Protein AF-A0A6L7UKQ9-F1 (afdb_monomer)

Secondary structure (DSSP, 8-state):
---------------------EEEEEEEEEETTTTEE--S-EEEEESS-HHHHHHHHHHH-SSPPPPPPHHHHHHHHHHHHHHHHHHHHHHHHHHHHHHHHHHHHHHTTS-TTSHHHHHHHHHHHHHHHHHHHHHHHHHHHHHHHHHHHHHHHHHHHHHHHHHHHHHHHHSTTHHHHHHHHHHHHT---EEEE--TTSEEEEEE-SS-EEEEEEEEETTEEEEEEEEE-TTS-SEEEE-GGGSEEE-SGGGT-

Nearest PDB structures (foldseek):
  5wkq-assembly1_A  TM=7.307E-01  e=1.812E-01  Shigella flexneri
  3u0c-assembly1_A  TM=7.583E-01  e=4.514E-01  Shigella flexneri
  5c21-assembly1_A  TM=2.825E-01  e=3.539E-01  Escherichia coli
  3qwe-assembly1_A-2  TM=3.260E-01  e=1.829E+00  Homo sapiens

Radius of gyration: 30.7 Å; Cα contacts (8 Å, |Δi|>4): 316; chains: 1; bounding box: 109×27×86 Å

Sequence (253 aa):
MSKLRVATPLLAILPLLAACGGRITVHVTADEAAAEPVNDLEVQFIPFDRDSLFAVIVGQAATPEPTIPADLEEASRTEQEYRDRWSTAESSWNNVRDSMRSITAQLDNLDDRSAQYRQLFDQFGDLEDREQALNRQRQAAFDEFSELQQANQQRVDSICIVIDSWEEAAFAGYVDTEDDLLMALGREVMADTTDADGVAWASATGGPWWIHARVNTAAGELYWNVRVDEASEDTLRLVPGNAELRQGVRQRC

Structure (mmCIF, N/CA/C/O backbone):
data_AF-A0A6L7UKQ9-F1
#
_entry.id   AF-A0A6L7UKQ9-F1
#
loop_
_atom_site.group_PDB
_atom_site.id
_atom_site.type_symbol
_atom_site.label_atom_id
_atom_site.label_alt_id
_atom_site.label_comp_id
_atom_site.label_asym_id
_atom_site.label_entity_id
_atom_site.label_seq_id
_atom_site.pdbx_PDB_ins_code
_atom_site.Cartn_x
_atom_site.Cartn_y
_atom_site.Cartn_z
_atom_site.occupancy
_atom_site.B_iso_or_equiv
_atom_site.auth_seq_id
_atom_site.auth_comp_id
_atom_site.auth_asym_id
_atom_site.auth_atom_id
_atom_site.pdbx_PDB_model_num
ATOM 1 N N . MET A 1 1 ? 79.503 15.769 -38.758 1.00 43.31 1 MET A N 1
ATOM 2 C CA . MET A 1 1 ? 79.480 15.063 -37.457 1.00 43.31 1 MET A CA 1
ATOM 3 C C . MET A 1 1 ? 78.247 15.516 -36.690 1.00 43.31 1 MET A C 1
ATOM 5 O O . MET A 1 1 ? 78.231 16.620 -36.162 1.00 43.31 1 MET A O 1
ATOM 9 N N . SER A 1 2 ? 77.185 14.710 -36.752 1.00 37.94 2 SER A N 1
ATOM 10 C CA . SER A 1 2 ? 75.857 15.012 -36.205 1.00 37.94 2 SER A CA 1
ATOM 11 C C . SER A 1 2 ? 75.821 14.702 -34.709 1.00 37.94 2 SER A C 1
ATOM 13 O O . SER A 1 2 ? 76.068 13.563 -34.323 1.00 37.94 2 SER A O 1
ATOM 15 N N . LYS A 1 3 ? 75.533 15.697 -33.864 1.00 43.66 3 LYS A N 1
ATOM 16 C CA . LYS A 1 3 ? 75.266 15.484 -32.434 1.00 43.66 3 LYS A CA 1
ATOM 17 C C . LYS A 1 3 ? 73.755 15.354 -32.244 1.00 43.66 3 LYS A C 1
ATOM 19 O O . LYS A 1 3 ? 73.042 16.353 -32.309 1.00 43.66 3 LYS A O 1
ATOM 24 N N . LEU A 1 4 ? 73.287 14.119 -32.050 1.00 42.75 4 LEU A N 1
ATOM 25 C CA . LEU A 1 4 ? 71.915 13.818 -31.644 1.00 42.75 4 LEU A CA 1
ATOM 26 C C . LEU A 1 4 ? 71.624 14.494 -30.297 1.00 42.75 4 LEU A C 1
ATOM 28 O O . LEU A 1 4 ? 72.331 14.271 -29.316 1.00 42.75 4 LEU A O 1
ATOM 32 N N . ARG A 1 5 ? 70.566 15.305 -30.257 1.00 50.47 5 ARG A N 1
ATOM 33 C CA . ARG A 1 5 ? 69.929 15.746 -29.015 1.00 50.47 5 ARG A CA 1
ATOM 34 C C . ARG A 1 5 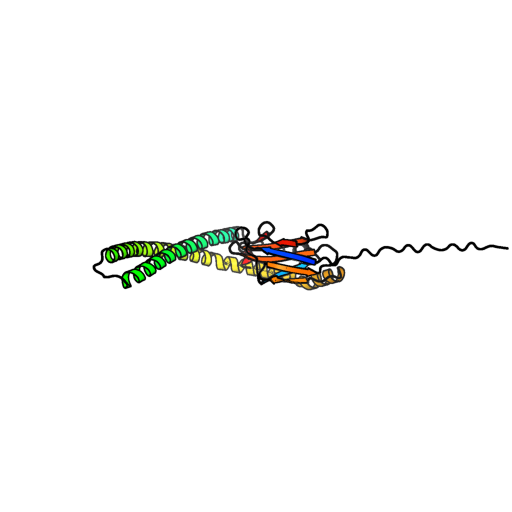? 68.945 14.656 -28.599 1.00 50.47 5 ARG A C 1
ATOM 36 O O . ARG A 1 5 ? 67.988 14.392 -29.319 1.00 50.47 5 ARG A O 1
ATOM 43 N N . VAL A 1 6 ? 69.209 14.012 -27.468 1.00 48.31 6 VAL A N 1
ATOM 44 C CA . VAL A 1 6 ? 68.277 13.090 -26.813 1.00 48.31 6 VAL A CA 1
ATOM 45 C C . VAL A 1 6 ? 67.191 13.943 -26.159 1.00 48.31 6 VAL A C 1
ATOM 47 O O . VAL A 1 6 ? 67.476 14.707 -25.241 1.00 48.31 6 VAL A O 1
ATOM 50 N N . ALA A 1 7 ? 65.970 13.871 -26.685 1.00 48.03 7 ALA A N 1
ATOM 51 C CA . ALA A 1 7 ? 64.785 14.44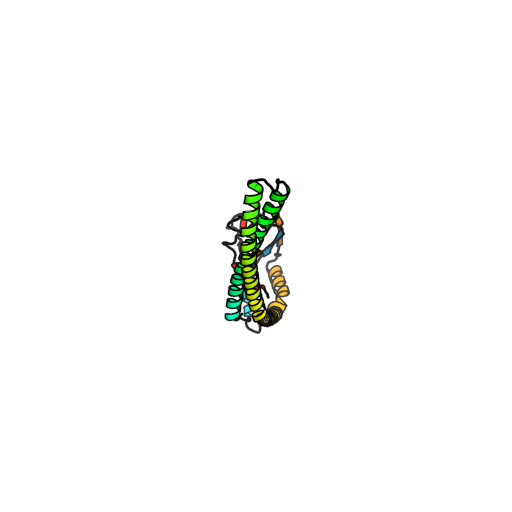6 -26.066 1.00 48.03 7 ALA A CA 1
ATOM 52 C C . ALA A 1 7 ? 64.137 13.364 -25.194 1.00 48.03 7 ALA A C 1
ATOM 54 O O . ALA A 1 7 ? 63.632 12.367 -25.704 1.00 48.03 7 ALA A O 1
ATOM 55 N N . THR A 1 8 ? 64.206 13.541 -23.879 1.00 50.75 8 THR A N 1
ATOM 56 C CA . THR A 1 8 ? 63.516 12.705 -22.893 1.00 50.75 8 THR A CA 1
ATOM 57 C C . THR A 1 8 ? 62.014 13.006 -22.960 1.00 50.75 8 THR A C 1
ATOM 59 O O . THR A 1 8 ? 61.646 14.164 -22.749 1.00 50.75 8 THR A O 1
ATOM 62 N N . PRO A 1 9 ? 61.126 12.037 -23.249 1.00 47.00 9 PRO A N 1
ATOM 63 C CA . PRO A 1 9 ? 59.696 12.278 -23.157 1.00 47.00 9 PRO A CA 1
ATOM 64 C C . PRO A 1 9 ? 59.299 12.289 -21.677 1.00 47.00 9 PRO A C 1
ATOM 66 O O . PRO A 1 9 ? 59.519 11.323 -20.946 1.00 47.00 9 PRO A O 1
ATOM 69 N N . LEU A 1 10 ? 58.744 13.417 -21.236 1.00 48.69 10 LEU A N 1
ATOM 70 C CA . LEU A 1 10 ? 58.090 13.563 -19.943 1.00 48.69 10 LEU A CA 1
ATOM 71 C C . LEU A 1 10 ? 56.832 12.680 -19.969 1.00 48.69 10 LEU A C 1
ATOM 73 O O . LEU A 1 10 ? 55.855 13.000 -20.642 1.00 48.69 10 LEU A O 1
ATOM 77 N N . LEU A 1 11 ? 56.893 11.531 -19.298 1.00 48.00 11 LEU A N 1
ATOM 78 C CA . LEU A 1 11 ? 55.766 10.623 -19.121 1.00 48.00 11 LEU A CA 1
ATOM 79 C C . LEU A 1 11 ? 54.736 11.326 -18.220 1.00 48.00 11 LEU A C 1
ATOM 81 O O . LEU A 1 11 ? 54.938 11.447 -17.012 1.00 48.00 11 LEU A O 1
ATOM 85 N N . ALA A 1 12 ? 53.668 11.856 -18.815 1.00 48.91 12 ALA A N 1
ATOM 86 C CA . ALA A 1 12 ? 52.543 12.408 -18.076 1.00 48.91 12 ALA A CA 1
ATOM 87 C C . ALA A 1 12 ? 51.779 11.250 -17.419 1.00 48.91 12 ALA A C 1
ATOM 89 O O . ALA A 1 12 ? 51.077 10.491 -18.084 1.00 48.91 12 ALA A O 1
ATOM 90 N N . ILE A 1 13 ? 51.964 11.092 -16.110 1.00 52.56 13 ILE A N 1
ATOM 91 C CA . ILE A 1 13 ? 51.163 10.202 -15.271 1.00 52.56 13 ILE A CA 1
ATOM 92 C C . ILE A 1 13 ? 49.768 10.835 -15.187 1.00 52.56 13 ILE A C 1
ATOM 94 O O . ILE A 1 13 ? 49.594 11.848 -14.511 1.00 52.56 13 ILE A O 1
ATOM 98 N N . LEU A 1 14 ? 48.787 10.279 -15.909 1.00 49.41 14 LEU A N 1
ATOM 99 C CA . LEU A 1 14 ? 47.380 10.586 -15.654 1.00 49.41 14 LEU A CA 1
ATOM 100 C C . LEU A 1 14 ? 47.043 10.091 -14.238 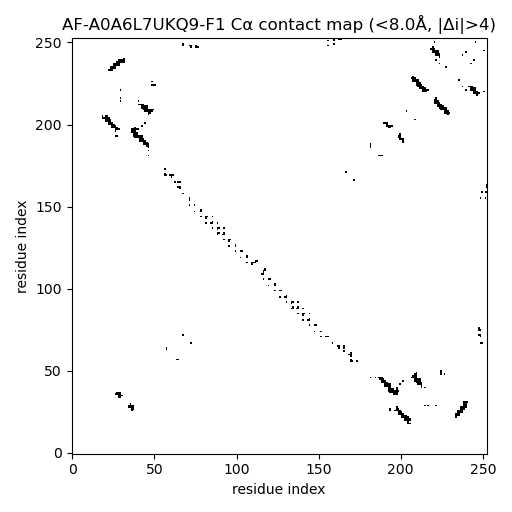1.00 49.41 14 LEU A C 1
ATOM 102 O O . LEU A 1 14 ? 47.268 8.911 -13.956 1.00 49.41 14 LEU A O 1
ATOM 106 N N . PRO A 1 15 ? 46.508 10.940 -13.344 1.00 51.69 15 PRO A N 1
ATOM 107 C CA . PRO A 1 15 ? 45.946 10.450 -12.100 1.00 51.69 15 PRO A CA 1
ATOM 108 C C . PRO A 1 15 ? 44.725 9.597 -12.457 1.00 51.69 15 PRO A C 1
ATOM 110 O O . PRO A 1 15 ? 43.776 10.091 -13.067 1.00 51.69 15 PRO A O 1
ATOM 113 N N . LEU A 1 16 ? 44.758 8.309 -12.108 1.00 45.28 16 LEU A N 1
ATOM 114 C CA . LEU A 1 16 ? 43.538 7.519 -12.021 1.00 45.28 16 LEU A CA 1
ATOM 115 C C . LEU A 1 16 ? 42.664 8.196 -10.964 1.00 45.28 16 LEU A C 1
ATOM 117 O O . LEU A 1 16 ? 43.023 8.220 -9.787 1.00 45.28 16 LEU A O 1
ATOM 121 N N . LEU A 1 17 ? 41.547 8.781 -11.395 1.00 46.34 17 LEU A N 1
ATOM 122 C CA . LEU A 1 17 ? 40.447 9.110 -10.500 1.00 46.34 17 LEU A CA 1
ATOM 123 C C . LEU A 1 17 ? 40.077 7.806 -9.794 1.00 46.34 17 LEU A C 1
ATOM 125 O O . LEU A 1 17 ? 39.621 6.855 -10.428 1.00 46.34 17 LEU A O 1
ATOM 129 N N . ALA A 1 18 ? 40.360 7.737 -8.496 1.00 40.28 18 ALA A N 1
ATOM 130 C CA . ALA A 1 18 ? 39.816 6.703 -7.645 1.00 40.28 18 ALA A CA 1
ATOM 131 C C . ALA A 1 18 ? 38.295 6.846 -7.722 1.00 40.28 18 ALA A C 1
ATOM 133 O O . ALA A 1 18 ? 37.734 7.796 -7.181 1.00 40.28 18 ALA A O 1
ATOM 134 N N . ALA A 1 19 ? 37.637 5.938 -8.439 1.00 41.00 19 ALA A N 1
ATOM 135 C CA . ALA A 1 19 ? 36.218 5.724 -8.258 1.00 41.00 19 ALA A CA 1
ATOM 136 C C . ALA A 1 19 ? 36.059 5.230 -6.816 1.00 41.00 19 ALA A C 1
ATOM 138 O O . ALA A 1 19 ? 36.326 4.066 -6.516 1.00 41.00 19 ALA A O 1
ATOM 139 N N . CYS A 1 20 ? 35.730 6.140 -5.898 1.00 51.09 20 CYS A N 1
ATOM 140 C CA . CYS A 1 20 ? 35.183 5.755 -4.609 1.00 51.09 20 CYS A CA 1
ATOM 141 C C . CYS A 1 20 ? 33.997 4.839 -4.912 1.00 51.09 20 CYS A C 1
ATOM 143 O O . CYS A 1 20 ? 33.066 5.248 -5.603 1.00 51.09 20 CYS A O 1
ATOM 145 N N . GLY A 1 21 ? 34.058 3.590 -4.452 1.00 54.00 21 GLY A N 1
ATOM 146 C CA . GLY A 1 21 ? 32.895 2.717 -4.471 1.00 54.00 21 GLY A CA 1
ATOM 147 C C . GLY A 1 21 ? 31.825 3.345 -3.597 1.00 54.00 21 GLY A C 1
ATOM 148 O O . GLY A 1 21 ? 31.925 3.285 -2.374 1.00 54.00 21 GLY A O 1
ATOM 149 N N . GLY A 1 22 ? 30.867 4.023 -4.230 1.00 77.44 22 GLY A N 1
ATOM 150 C CA . GLY A 1 22 ? 29.777 4.698 -3.549 1.00 77.44 22 GLY A CA 1
ATOM 151 C C . GLY A 1 22 ? 28.911 3.655 -2.864 1.00 77.44 22 GLY A C 1
ATOM 152 O O . GLY A 1 22 ? 28.415 2.729 -3.501 1.00 77.44 22 GLY A O 1
ATOM 153 N N . ARG A 1 23 ? 28.767 3.753 -1.547 1.00 87.94 23 ARG A N 1
ATOM 154 C CA . ARG A 1 23 ? 27.739 3.003 -0.831 1.00 87.94 23 ARG A CA 1
ATOM 155 C C . ARG A 1 23 ? 26.468 3.833 -0.906 1.00 87.94 23 ARG A C 1
ATOM 157 O O . ARG A 1 23 ? 26.474 4.960 -0.424 1.00 87.94 23 ARG A O 1
ATOM 164 N N . ILE A 1 24 ? 25.405 3.277 -1.474 1.00 91.69 24 ILE A N 1
ATOM 165 C CA . ILE A 1 24 ? 24.080 3.892 -1.402 1.00 91.69 24 ILE A CA 1
ATOM 166 C C . ILE A 1 24 ? 23.376 3.274 -0.203 1.00 91.69 24 ILE A C 1
ATOM 168 O O . ILE A 1 24 ? 23.221 2.055 -0.143 1.00 91.69 24 ILE A O 1
ATOM 172 N N . THR A 1 25 ? 22.985 4.110 0.754 1.00 94.50 25 THR A N 1
ATOM 173 C CA . THR A 1 25 ? 22.165 3.695 1.897 1.00 94.50 25 THR A CA 1
ATOM 174 C C . THR A 1 25 ? 20.752 4.221 1.694 1.00 94.50 25 THR A C 1
ATOM 176 O O . THR A 1 25 ? 20.572 5.371 1.303 1.00 94.50 25 THR A O 1
ATOM 179 N N . VAL A 1 26 ? 19.754 3.387 1.948 1.00 96.19 26 VAL A N 1
ATOM 180 C CA . VAL A 1 26 ? 18.338 3.703 1.791 1.00 96.19 26 VAL A CA 1
ATOM 181 C C . VAL A 1 26 ? 17.656 3.479 3.130 1.00 96.19 26 VAL A C 1
ATOM 183 O O . VAL A 1 26 ? 17.827 2.429 3.738 1.00 96.19 26 VAL A O 1
ATOM 186 N N . HIS A 1 27 ? 16.895 4.465 3.590 1.00 96.12 27 HIS A N 1
ATOM 187 C CA . HIS A 1 27 ? 16.068 4.365 4.787 1.00 96.12 27 HIS A CA 1
ATOM 188 C C . HIS A 1 27 ? 14.599 4.496 4.393 1.00 96.12 27 HIS A C 1
ATOM 190 O O . HIS A 1 27 ? 14.214 5.511 3.804 1.00 96.12 27 HIS A O 1
ATOM 196 N N . VAL A 1 28 ? 13.784 3.496 4.723 1.00 96.06 28 VAL A N 1
ATOM 197 C CA . VAL A 1 28 ? 12.387 3.408 4.290 1.00 96.06 28 VAL A CA 1
ATOM 198 C C . VAL A 1 28 ? 11.429 3.590 5.457 1.00 96.06 28 VAL A C 1
ATOM 200 O O . VAL A 1 28 ? 11.528 2.915 6.479 1.00 96.06 28 VAL A O 1
ATOM 203 N N . THR A 1 29 ? 10.456 4.477 5.269 1.00 93.31 29 THR A N 1
ATOM 204 C CA . THR A 1 29 ? 9.324 4.685 6.181 1.00 93.31 29 THR A CA 1
ATOM 205 C C . THR A 1 29 ? 8.025 4.677 5.380 1.00 93.31 29 THR A C 1
ATOM 207 O O . THR A 1 29 ? 7.946 5.361 4.359 1.00 93.31 29 THR A O 1
ATOM 210 N N . ALA A 1 30 ? 7.012 3.935 5.834 1.00 86.19 30 ALA A N 1
ATOM 211 C CA . ALA A 1 30 ? 5.711 3.839 5.152 1.00 86.19 30 ALA A CA 1
ATOM 212 C C . ALA A 1 30 ? 4.631 4.751 5.754 1.00 86.19 30 ALA A C 1
ATOM 214 O O . ALA A 1 30 ? 3.611 4.998 5.114 1.00 86.19 30 ALA A O 1
ATOM 215 N N . ASP A 1 31 ? 4.856 5.269 6.961 1.00 82.25 31 ASP A N 1
ATOM 216 C CA . ASP A 1 31 ? 3.951 6.192 7.642 1.00 82.25 31 ASP A CA 1
ATOM 217 C C . ASP A 1 31 ? 4.728 7.448 8.050 1.00 82.25 31 ASP A C 1
ATOM 219 O O . ASP A 1 31 ? 5.670 7.389 8.840 1.00 82.25 31 ASP A O 1
ATOM 223 N N . GLU A 1 32 ? 4.343 8.595 7.492 1.00 72.31 32 GLU A N 1
ATOM 224 C CA . GLU A 1 32 ? 4.991 9.879 7.767 1.00 72.31 32 GLU A CA 1
ATOM 225 C C . GLU A 1 32 ? 4.628 10.434 9.155 1.00 72.31 32 GLU A C 1
ATOM 227 O O . GLU A 1 32 ? 5.432 11.132 9.771 1.00 72.31 32 GLU A O 1
ATOM 232 N N . ALA A 1 33 ? 3.444 10.100 9.681 1.00 73.56 33 ALA A N 1
ATOM 233 C CA . ALA A 1 33 ? 2.985 10.540 10.994 1.00 73.56 33 ALA A CA 1
ATOM 234 C C . ALA A 1 33 ? 3.602 9.709 12.126 1.00 73.56 33 ALA A C 1
ATOM 236 O O . ALA A 1 33 ? 3.952 10.260 13.172 1.00 73.56 33 ALA A O 1
ATOM 237 N N . ALA A 1 34 ? 3.749 8.399 11.917 1.00 74.56 34 ALA A N 1
ATOM 238 C CA . ALA A 1 34 ? 4.405 7.509 12.872 1.00 74.56 34 ALA A CA 1
ATOM 239 C C . ALA A 1 34 ? 5.937 7.495 12.720 1.00 74.56 34 ALA A C 1
ATOM 241 O O . ALA A 1 34 ? 6.634 7.121 13.664 1.00 74.56 34 ALA A O 1
ATOM 242 N N . ALA A 1 35 ? 6.457 7.912 11.555 1.00 78.81 35 ALA A N 1
ATOM 243 C CA . ALA A 1 35 ? 7.855 7.750 11.146 1.00 78.81 35 ALA A CA 1
ATOM 244 C C . ALA A 1 35 ? 8.362 6.310 11.352 1.00 78.81 35 ALA A C 1
ATOM 246 O O . ALA A 1 35 ? 9.526 6.092 11.695 1.00 78.81 35 ALA A O 1
ATOM 247 N N . GLU A 1 36 ? 7.468 5.333 11.181 1.00 86.12 36 GLU A N 1
ATOM 248 C CA . GLU A 1 36 ? 7.752 3.934 11.475 1.00 86.12 36 GLU A CA 1
ATOM 249 C C . GLU A 1 36 ? 8.624 3.336 10.358 1.00 86.12 36 GLU A C 1
ATOM 251 O O . GLU A 1 36 ? 8.249 3.418 9.177 1.00 86.12 36 GLU A O 1
ATOM 256 N N . PRO A 1 37 ? 9.800 2.774 10.698 1.00 93.31 37 PRO A N 1
ATOM 257 C CA . PRO A 1 37 ? 10.652 2.113 9.723 1.00 93.31 37 PRO A CA 1
ATOM 258 C C . PRO A 1 37 ? 9.977 0.852 9.181 1.00 93.31 37 PRO A C 1
ATOM 260 O O . PRO A 1 37 ? 9.325 0.108 9.915 1.00 93.31 37 PRO A O 1
ATOM 263 N N . VAL A 1 38 ? 10.155 0.594 7.886 1.00 94.44 38 VAL A N 1
ATOM 264 C CA . VAL A 1 38 ? 9.625 -0.619 7.250 1.00 94.44 38 VAL A CA 1
ATOM 265 C C . VAL A 1 38 ? 10.676 -1.715 7.315 1.00 94.44 38 VAL A C 1
ATOM 267 O O . VAL A 1 38 ? 11.693 -1.619 6.639 1.00 94.44 38 VAL A O 1
ATOM 270 N N . ASN A 1 39 ? 10.423 -2.759 8.099 1.00 95.81 39 ASN A N 1
ATOM 271 C CA . ASN A 1 39 ? 11.269 -3.952 8.174 1.00 95.81 39 ASN A CA 1
ATOM 272 C C . ASN A 1 39 ? 10.883 -4.976 7.090 1.00 95.81 39 ASN A C 1
ATOM 274 O O . ASN A 1 39 ? 9.717 -5.032 6.696 1.00 95.81 39 ASN A O 1
ATOM 278 N N . ASP A 1 40 ? 11.838 -5.809 6.674 1.00 96.75 40 ASP A N 1
ATOM 279 C CA . ASP A 1 40 ? 11.646 -6.935 5.748 1.00 96.75 40 ASP A CA 1
ATOM 280 C C . ASP A 1 40 ? 11.124 -6.509 4.361 1.00 96.75 40 ASP A C 1
ATOM 282 O O . ASP A 1 40 ? 10.330 -7.199 3.722 1.00 96.75 40 ASP A O 1
ATOM 286 N N . LEU A 1 41 ? 11.554 -5.332 3.892 1.00 97.44 41 LEU A N 1
ATOM 287 C CA . LEU A 1 41 ? 11.221 -4.798 2.575 1.00 97.44 41 LEU A CA 1
ATOM 288 C C . LEU A 1 41 ? 12.412 -4.927 1.626 1.00 97.44 41 LEU A C 1
ATOM 290 O O . LEU A 1 41 ? 13.473 -4.355 1.868 1.00 97.44 41 LEU A O 1
ATOM 294 N N . GLU A 1 42 ? 12.220 -5.618 0.505 1.00 98.12 42 GLU A N 1
ATOM 295 C CA . GLU A 1 42 ? 13.210 -5.647 -0.572 1.00 98.12 42 GLU A CA 1
ATOM 296 C C . GLU A 1 42 ? 13.329 -4.268 -1.242 1.00 98.12 42 GLU A C 1
ATOM 298 O O . GLU A 1 42 ? 12.346 -3.686 -1.708 1.00 98.12 42 GLU A O 1
ATOM 303 N N . VAL A 1 43 ? 14.559 -3.765 -1.313 1.00 98.12 43 VAL A N 1
ATOM 304 C CA . VAL A 1 43 ? 14.940 -2.543 -2.017 1.00 98.12 43 VAL A CA 1
ATOM 305 C C . VAL A 1 43 ? 15.891 -2.916 -3.143 1.00 98.12 43 VAL A C 1
ATOM 307 O O . VAL A 1 43 ? 16.948 -3.505 -2.914 1.00 98.12 43 VAL A O 1
ATOM 310 N N . GLN A 1 44 ? 15.530 -2.535 -4.364 1.00 97.94 44 GLN A N 1
ATOM 311 C CA . GLN A 1 44 ? 16.312 -2.789 -5.566 1.00 97.94 44 GLN A CA 1
ATOM 312 C C . GLN A 1 44 ? 17.083 -1.539 -5.996 1.00 97.94 44 GLN A C 1
ATOM 314 O O . GLN A 1 44 ? 16.585 -0.414 -5.951 1.00 97.94 44 GLN A O 1
ATOM 319 N N . PHE A 1 45 ? 18.307 -1.756 -6.459 1.00 96.12 45 PHE A N 1
ATOM 320 C CA . PHE A 1 45 ? 19.225 -0.753 -6.973 1.00 96.12 45 PHE A CA 1
ATOM 321 C C . PHE A 1 45 ? 19.457 -1.077 -8.449 1.00 96.12 45 PHE A C 1
ATOM 323 O O . PHE A 1 45 ? 20.188 -2.008 -8.793 1.00 96.12 45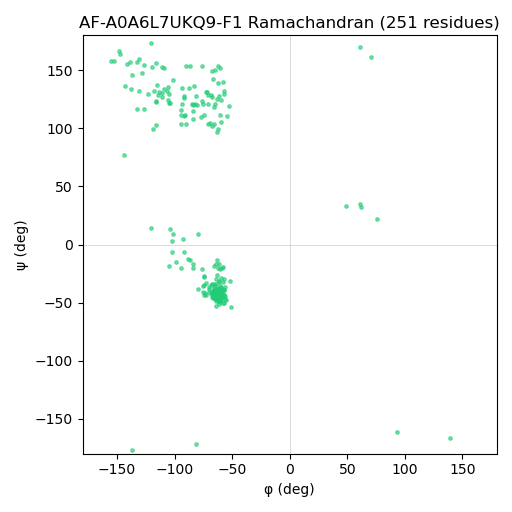 PHE A O 1
ATOM 330 N N . ILE A 1 46 ? 18.801 -0.321 -9.323 1.00 96.31 46 ILE A N 1
ATOM 331 C CA . ILE A 1 46 ? 18.684 -0.606 -10.755 1.00 96.31 46 ILE A CA 1
ATOM 332 C C . ILE A 1 46 ? 19.578 0.372 -11.536 1.00 96.31 46 ILE A C 1
ATOM 334 O O . ILE A 1 46 ? 19.538 1.577 -11.284 1.00 96.31 46 ILE A O 1
ATOM 338 N N . PRO A 1 47 ? 20.411 -0.075 -12.491 1.00 95.62 47 PRO A N 1
ATOM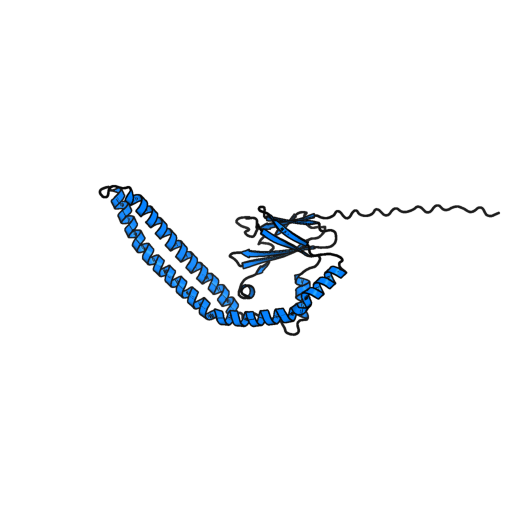 339 C CA . PRO A 1 47 ? 21.336 0.810 -13.205 1.00 95.62 47 PRO A CA 1
ATOM 340 C C . PRO A 1 47 ? 20.680 1.625 -14.340 1.00 95.62 47 PRO A C 1
ATOM 342 O O . PRO A 1 47 ? 21.390 2.270 -15.117 1.00 95.62 47 PRO A O 1
ATOM 345 N N . PHE A 1 48 ? 19.351 1.600 -14.439 1.00 95.19 48 PHE A N 1
ATOM 346 C CA . PHE A 1 48 ? 18.528 2.299 -15.423 1.00 95.19 48 PHE A CA 1
ATOM 347 C C . PHE A 1 48 ? 17.178 2.698 -14.810 1.00 95.19 48 PHE A C 1
ATOM 349 O O . PHE A 1 48 ? 16.783 2.181 -13.768 1.00 95.19 48 PHE A O 1
ATOM 356 N N . ASP A 1 49 ? 16.468 3.609 -15.473 1.00 95.69 49 ASP A N 1
ATOM 357 C CA . ASP A 1 49 ? 15.114 4.001 -15.087 1.00 95.69 49 ASP A CA 1
ATOM 358 C C . ASP A 1 49 ? 14.094 2.942 -15.524 1.00 95.69 49 ASP A C 1
ATOM 360 O O . ASP A 1 49 ? 13.811 2.791 -16.720 1.00 95.69 49 ASP A O 1
ATOM 364 N N . ARG A 1 50 ? 13.531 2.225 -14.549 1.00 94.69 50 ARG A N 1
ATOM 365 C CA . ARG A 1 50 ? 12.534 1.177 -14.782 1.00 94.69 50 ARG A CA 1
ATOM 366 C C . ARG A 1 50 ? 11.281 1.714 -15.473 1.00 94.69 50 ARG A C 1
ATOM 368 O O . ARG A 1 50 ? 10.797 1.086 -16.411 1.00 94.69 50 ARG A O 1
ATOM 375 N N . ASP A 1 51 ? 10.793 2.886 -15.074 1.00 95.69 51 ASP A N 1
ATOM 376 C CA . ASP A 1 51 ? 9.579 3.470 -15.656 1.00 95.69 51 ASP A CA 1
ATOM 377 C C . ASP A 1 51 ? 9.808 3.898 -17.109 1.00 95.69 51 ASP A C 1
ATOM 379 O O . ASP A 1 51 ? 8.929 3.731 -17.955 1.00 95.69 51 ASP A O 1
ATOM 383 N N . SER A 1 52 ? 11.014 4.373 -17.437 1.00 95.69 52 SER A N 1
ATOM 384 C CA . SER A 1 52 ? 11.384 4.672 -18.824 1.00 95.69 52 SER A CA 1
ATOM 385 C C . SER A 1 52 ? 11.443 3.410 -19.693 1.00 95.69 52 SER A C 1
ATOM 387 O O . SER A 1 52 ? 10.960 3.434 -20.827 1.00 95.69 52 SER A O 1
ATOM 389 N N . LEU A 1 53 ? 11.994 2.300 -19.184 1.00 94.88 53 LEU A N 1
ATOM 390 C CA . LEU A 1 53 ? 11.985 1.016 -19.898 1.00 94.88 53 LEU A CA 1
ATOM 391 C C . LEU A 1 53 ? 10.547 0.529 -20.129 1.00 94.88 53 LEU A C 1
ATOM 393 O O . LEU A 1 53 ? 10.189 0.157 -21.247 1.00 94.88 53 LEU A O 1
ATOM 397 N N . PHE A 1 54 ? 9.706 0.604 -19.098 1.00 95.06 54 PHE A N 1
ATOM 398 C CA . PHE A 1 54 ? 8.299 0.216 -19.173 1.00 95.06 54 PHE A CA 1
ATOM 399 C C . PHE A 1 54 ? 7.549 1.071 -20.198 1.00 95.06 54 PHE A C 1
ATOM 401 O O . PHE A 1 54 ? 6.856 0.528 -21.052 1.00 95.06 54 PHE A O 1
ATOM 408 N N . ALA A 1 55 ? 7.748 2.391 -20.198 1.00 95.19 55 ALA A N 1
ATOM 409 C CA . ALA A 1 55 ? 7.129 3.290 -21.169 1.00 95.19 55 ALA A CA 1
ATOM 410 C C . ALA A 1 55 ? 7.510 2.953 -22.622 1.00 95.19 55 ALA A C 1
ATOM 412 O O . ALA A 1 55 ? 6.670 3.050 -23.520 1.00 95.19 55 ALA A O 1
ATOM 413 N N . VAL A 1 56 ? 8.755 2.527 -22.867 1.00 94.50 56 VAL A N 1
ATOM 414 C CA . VAL A 1 56 ? 9.190 2.063 -24.193 1.00 94.50 56 VAL A CA 1
ATOM 415 C C . VAL A 1 56 ? 8.460 0.781 -24.591 1.00 94.50 56 VAL A C 1
ATOM 417 O O . VAL A 1 56 ? 7.957 0.709 -25.711 1.00 94.50 56 VAL A O 1
ATOM 420 N N . ILE A 1 57 ? 8.365 -0.197 -23.688 1.00 94.69 57 ILE A N 1
ATOM 421 C CA . ILE A 1 57 ? 7.681 -1.475 -23.941 1.00 94.69 57 ILE A CA 1
ATOM 422 C C . ILE A 1 57 ? 6.195 -1.244 -24.225 1.00 94.69 57 ILE A C 1
ATOM 424 O O . ILE A 1 57 ? 5.684 -1.689 -25.252 1.00 94.69 57 ILE A O 1
ATOM 428 N N . VAL A 1 58 ? 5.517 -0.463 -23.381 1.00 95.25 58 VAL A N 1
ATOM 429 C CA . VAL A 1 58 ? 4.104 -0.103 -23.567 1.00 95.25 58 VAL A CA 1
ATOM 430 C C . VAL A 1 58 ? 3.891 0.639 -24.889 1.00 95.25 58 VAL A C 1
ATOM 432 O O . VAL A 1 58 ? 2.947 0.343 -25.618 1.00 95.25 58 VAL A O 1
ATOM 435 N N . GLY A 1 59 ? 4.794 1.553 -25.257 1.00 94.44 59 GLY A N 1
ATOM 436 C CA . GLY A 1 59 ? 4.739 2.265 -26.537 1.00 94.44 59 GLY A CA 1
ATOM 437 C C . GLY A 1 59 ? 4.948 1.378 -27.774 1.00 94.44 59 GLY A C 1
ATOM 438 O O . GLY A 1 59 ? 4.595 1.790 -28.880 1.00 94.44 59 GLY A O 1
ATOM 439 N N . GLN A 1 60 ? 5.511 0.179 -27.604 1.00 94.62 60 GLN A N 1
ATOM 440 C CA . GLN A 1 60 ? 5.737 -0.810 -28.663 1.00 94.62 60 GLN A CA 1
ATOM 441 C C . GLN A 1 60 ? 4.707 -1.949 -28.658 1.00 94.62 60 GLN A C 1
ATOM 443 O O . GLN A 1 60 ? 4.714 -2.774 -29.576 1.00 94.62 60 GLN A O 1
ATOM 448 N N . ALA A 1 61 ? 3.824 -1.999 -27.658 1.00 95.12 61 ALA A N 1
ATOM 449 C CA . ALA A 1 61 ? 2.818 -3.042 -27.537 1.00 95.12 61 ALA A CA 1
ATOM 450 C C . ALA A 1 61 ? 1.906 -3.085 -28.776 1.00 95.12 61 ALA A C 1
ATOM 452 O O . ALA A 1 61 ? 1.495 -2.060 -29.324 1.00 95.12 61 ALA A O 1
ATOM 453 N N . ALA A 1 62 ? 1.561 -4.299 -29.218 1.00 95.19 62 ALA A N 1
ATOM 454 C CA . ALA A 1 62 ? 0.745 -4.508 -30.419 1.00 95.19 62 ALA A CA 1
ATOM 455 C C . ALA A 1 62 ? -0.674 -3.926 -30.290 1.00 95.19 62 ALA A C 1
ATOM 457 O O . ALA A 1 62 ? -1.312 -3.575 -31.285 1.00 95.19 62 ALA A O 1
ATOM 458 N N . THR A 1 63 ? -1.164 -3.829 -29.059 1.00 95.38 63 THR A N 1
ATOM 459 C CA . THR A 1 63 ? -2.445 -3.227 -28.697 1.00 95.38 63 THR A CA 1
ATOM 460 C C . THR A 1 63 ? -2.221 -2.202 -27.592 1.00 95.38 63 THR A C 1
ATOM 462 O O . THR A 1 63 ? -1.341 -2.417 -26.757 1.00 95.38 63 THR A O 1
ATOM 465 N N . PRO A 1 64 ? -3.007 -1.112 -27.552 1.00 94.56 64 PRO A N 1
ATOM 466 C CA . PRO A 1 64 ? -2.900 -0.131 -26.483 1.00 94.56 64 PRO A CA 1
ATOM 467 C C . PRO A 1 64 ? -3.231 -0.761 -25.131 1.00 94.56 64 PRO A C 1
ATOM 469 O O . PRO A 1 64 ? -4.001 -1.720 -25.053 1.00 94.56 64 PRO A O 1
ATOM 472 N N . GLU A 1 65 ? -2.669 -0.173 -24.084 1.00 94.44 65 GLU A N 1
ATOM 473 C CA . GLU A 1 65 ? -2.961 -0.536 -22.706 1.00 94.44 65 GLU A CA 1
ATOM 474 C C . GLU A 1 65 ? -4.463 -0.411 -22.395 1.00 94.44 65 GLU A C 1
ATOM 476 O O . GLU A 1 65 ? -5.069 0.630 -22.689 1.00 94.44 65 GLU A O 1
ATOM 481 N N . PRO A 1 66 ? -5.089 -1.450 -21.815 1.00 94.12 66 PRO A N 1
ATOM 482 C CA . PRO A 1 66 ? -6.472 -1.379 -21.381 1.00 94.12 66 PRO A CA 1
ATOM 483 C C . PRO A 1 66 ? -6.662 -0.303 -20.312 1.00 94.12 66 PRO A C 1
ATOM 485 O O . PRO A 1 66 ? -5.994 -0.287 -19.282 1.00 94.12 66 PRO A O 1
ATOM 488 N N . THR A 1 67 ? -7.623 0.589 -20.532 1.00 91.75 67 THR A N 1
ATOM 489 C CA . THR A 1 67 ? -7.998 1.604 -19.544 1.00 91.75 67 THR A CA 1
ATOM 490 C C . THR A 1 67 ? -9.057 1.056 -18.599 1.00 91.75 67 THR A C 1
ATOM 492 O O . THR A 1 67 ? -10.064 0.504 -19.056 1.00 91.75 67 THR A O 1
ATOM 495 N N . ILE A 1 68 ? -8.889 1.286 -17.298 1.00 90.06 68 ILE A N 1
ATOM 496 C CA . ILE A 1 68 ? -9.918 0.965 -16.309 1.00 90.06 68 ILE A CA 1
ATOM 497 C C . ILE A 1 68 ? -11.112 1.913 -16.515 1.00 90.06 68 ILE A C 1
ATOM 499 O O . ILE A 1 68 ? -10.927 3.128 -16.600 1.00 90.06 68 ILE A O 1
ATOM 503 N N . PRO A 1 69 ? -12.346 1.392 -16.628 1.00 92.31 69 PRO A N 1
ATOM 504 C CA . PRO A 1 69 ? -13.536 2.228 -16.709 1.00 92.31 69 PRO A CA 1
ATOM 505 C C . PRO A 1 69 ? -13.662 3.170 -15.503 1.00 92.31 69 PRO A C 1
ATOM 507 O O . PRO A 1 69 ? -13.583 2.730 -14.357 1.00 92.31 69 PRO A O 1
ATOM 510 N N . ALA A 1 70 ? -13.919 4.457 -15.756 1.00 91.00 70 ALA A N 1
ATOM 511 C CA . ALA A 1 70 ? -14.012 5.484 -14.710 1.00 91.00 70 ALA A CA 1
ATOM 512 C C . ALA A 1 70 ? -15.068 5.171 -13.633 1.00 91.00 70 ALA A C 1
ATOM 514 O O . ALA A 1 70 ? -14.918 5.554 -12.475 1.00 91.00 70 ALA A O 1
ATOM 515 N N . ASP A 1 71 ? -16.130 4.451 -13.995 1.00 90.44 71 ASP A N 1
ATOM 516 C CA . ASP A 1 71 ? -17.168 4.046 -13.053 1.00 90.44 71 ASP A CA 1
ATOM 517 C C . ASP A 1 71 ? -16.719 2.899 -12.129 1.00 90.44 71 ASP A C 1
ATOM 519 O O . ASP A 1 71 ? -17.183 2.816 -10.995 1.00 90.44 71 ASP A O 1
ATOM 523 N N . LEU A 1 72 ? -15.776 2.052 -12.561 1.00 90.88 72 LEU A N 1
ATOM 524 C CA . LEU A 1 72 ? -15.123 1.073 -11.685 1.00 90.88 72 LEU A CA 1
ATOM 525 C C . LEU A 1 72 ? -14.114 1.729 -10.740 1.00 90.88 72 LEU A C 1
ATOM 527 O O . LEU A 1 72 ? -14.000 1.312 -9.588 1.00 90.88 72 LEU A O 1
ATOM 531 N N . GLU A 1 73 ? -13.418 2.777 -11.185 1.00 88.38 73 GLU A N 1
ATOM 532 C CA . GLU A 1 73 ? -12.576 3.581 -10.290 1.00 88.38 73 GLU A CA 1
ATOM 533 C C . GLU A 1 73 ? -13.412 4.276 -9.212 1.00 88.38 73 GLU A C 1
ATOM 535 O O . GLU A 1 73 ? -13.051 4.269 -8.034 1.00 88.38 73 GLU A O 1
ATOM 540 N N . GLU A 1 74 ? -14.554 4.849 -9.599 1.00 88.81 74 GLU A N 1
ATOM 541 C CA . GLU A 1 74 ? -15.502 5.435 -8.656 1.00 88.81 74 GLU A CA 1
ATOM 542 C C . GLU A 1 74 ? -16.043 4.387 -7.683 1.00 88.81 74 GLU A C 1
ATOM 544 O O . GLU A 1 74 ? -15.971 4.605 -6.474 1.00 88.81 74 GLU A O 1
ATOM 549 N N . ALA A 1 75 ? -16.476 3.224 -8.180 1.00 88.38 75 ALA A N 1
ATOM 550 C CA . ALA A 1 75 ? -16.934 2.123 -7.338 1.00 88.38 75 ALA A CA 1
ATOM 551 C C . ALA A 1 75 ? -15.865 1.673 -6.328 1.00 88.38 75 ALA A C 1
ATOM 553 O O . ALA A 1 75 ? -16.193 1.414 -5.172 1.00 88.38 75 ALA A O 1
ATOM 554 N N . SER A 1 76 ? -14.588 1.637 -6.725 1.00 85.50 76 SER A N 1
ATOM 555 C CA . SER A 1 76 ? -13.482 1.308 -5.819 1.00 85.50 76 SER A CA 1
ATOM 556 C C . SER A 1 76 ? -13.288 2.353 -4.717 1.00 85.50 76 SER A C 1
ATOM 558 O O . SER A 1 76 ? -13.011 1.972 -3.580 1.00 85.50 76 SER A O 1
ATOM 560 N N . ARG A 1 77 ? -13.425 3.653 -5.019 1.00 84.75 77 ARG A N 1
ATOM 561 C CA . ARG A 1 77 ? -13.377 4.712 -3.991 1.00 84.75 77 ARG A CA 1
ATOM 562 C C . ARG A 1 77 ? -14.569 4.609 -3.047 1.00 84.75 77 ARG A C 1
ATOM 564 O O . ARG A 1 77 ? -14.403 4.674 -1.835 1.00 84.75 77 ARG A O 1
ATOM 571 N N . THR A 1 78 ? -15.764 4.381 -3.589 1.00 89.44 78 THR A N 1
ATOM 572 C CA . THR A 1 78 ? -16.962 4.160 -2.776 1.00 89.44 78 THR A CA 1
ATOM 573 C C . THR A 1 78 ? -16.799 2.931 -1.879 1.00 89.44 78 THR A C 1
ATOM 575 O O . THR A 1 78 ? -17.136 2.993 -0.704 1.00 89.44 78 THR A O 1
ATOM 578 N N . GLU A 1 79 ? -16.216 1.833 -2.364 1.00 88.44 79 GLU A N 1
ATOM 579 C CA . GLU A 1 79 ? -15.965 0.646 -1.537 1.00 88.44 79 GLU A CA 1
ATOM 580 C C . GLU A 1 79 ? -15.085 0.954 -0.314 1.00 88.44 79 GLU A C 1
ATOM 582 O O . GLU A 1 79 ? -15.355 0.430 0.770 1.00 88.44 79 GLU A O 1
ATOM 587 N N . GLN A 1 80 ? -14.076 1.823 -0.452 1.00 85.25 80 GLN A N 1
ATOM 588 C CA . GLN A 1 80 ? -13.253 2.273 0.679 1.00 85.25 80 GLN A CA 1
ATOM 589 C C . GLN A 1 80 ? -14.100 3.003 1.730 1.00 85.25 80 GLN A C 1
ATOM 591 O O . GLN A 1 80 ? -14.037 2.664 2.908 1.00 85.25 80 GLN A O 1
ATOM 596 N N . GLU A 1 81 ? -14.979 3.919 1.315 1.00 90.12 81 GLU A N 1
ATOM 597 C CA . GLU A 1 81 ? -15.864 4.633 2.245 1.00 90.12 81 GLU A CA 1
ATOM 598 C C . GLU A 1 81 ? -16.790 3.684 3.027 1.00 90.12 81 GLU A C 1
ATOM 600 O O . GLU A 1 81 ? -17.000 3.858 4.230 1.00 90.12 81 GLU A O 1
ATOM 605 N N . TYR A 1 82 ? -17.357 2.669 2.366 1.00 93.31 82 TYR A N 1
ATOM 606 C CA . TYR A 1 82 ? -18.239 1.693 3.022 1.00 93.31 82 TYR A CA 1
ATOM 607 C C . TYR A 1 82 ? -17.461 0.771 3.966 1.00 93.31 82 TYR A C 1
ATOM 609 O O . TYR A 1 82 ? -17.936 0.467 5.064 1.00 93.31 82 TYR A O 1
ATOM 617 N N . ARG A 1 83 ? -16.236 0.391 3.589 1.00 90.56 83 ARG A N 1
ATOM 618 C CA . ARG A 1 83 ? -15.314 -0.350 4.455 1.00 90.56 83 ARG A CA 1
ATOM 619 C C . ARG A 1 83 ? -14.981 0.436 5.722 1.00 90.56 83 ARG A C 1
ATOM 621 O O . ARG A 1 83 ? -15.052 -0.129 6.813 1.00 90.56 83 ARG A O 1
ATOM 628 N N . ASP A 1 84 ? -14.683 1.727 5.602 1.00 92.06 84 ASP A N 1
ATOM 629 C CA . ASP A 1 84 ? -14.354 2.591 6.741 1.00 92.06 84 ASP A CA 1
ATOM 630 C C . ASP A 1 84 ? -15.545 2.766 7.688 1.00 92.06 84 ASP A C 1
ATOM 632 O O . ASP A 1 84 ? -15.397 2.715 8.916 1.00 92.06 84 ASP A O 1
ATOM 636 N N . ARG A 1 85 ? -16.755 2.911 7.132 1.00 94.25 85 ARG A N 1
ATOM 637 C CA . ARG A 1 85 ? -18.001 2.952 7.913 1.00 94.25 85 ARG A CA 1
ATOM 638 C C . ARG A 1 85 ? -18.221 1.661 8.690 1.00 94.25 85 ARG A C 1
ATOM 640 O O . ARG A 1 85 ? -18.507 1.721 9.887 1.00 94.25 85 ARG A O 1
ATOM 647 N N . TRP A 1 86 ? -18.069 0.509 8.036 1.00 95.75 86 TRP A N 1
ATOM 648 C CA . TRP A 1 86 ? -18.185 -0.788 8.697 1.00 95.75 86 TRP A CA 1
ATOM 649 C C . TRP A 1 86 ? -17.122 -0.959 9.792 1.00 95.75 86 TRP A C 1
ATOM 651 O O . TRP A 1 86 ? -17.475 -1.275 10.928 1.00 95.75 86 TRP A O 1
ATOM 661 N N . SER A 1 87 ? -15.855 -0.648 9.503 1.00 94.19 87 SER A N 1
ATOM 662 C CA . SER A 1 87 ? -14.746 -0.689 10.470 1.00 94.19 87 SER A CA 1
ATOM 663 C C . SER A 1 87 ? -15.004 0.190 11.703 1.00 94.19 87 SER A C 1
ATOM 665 O O . SER A 1 87 ? -14.818 -0.234 12.849 1.00 94.19 87 SER A O 1
ATOM 667 N N . THR A 1 88 ? -15.524 1.401 11.492 1.00 96.75 88 THR A N 1
ATOM 668 C CA . THR A 1 88 ? -15.891 2.330 12.572 1.00 96.75 88 THR A CA 1
ATOM 669 C C . THR A 1 88 ? -17.042 1.790 13.426 1.00 96.75 88 THR A C 1
ATOM 671 O O . THR A 1 88 ? -17.006 1.886 14.660 1.00 96.75 88 THR A O 1
ATOM 674 N N . ALA A 1 89 ? -18.066 1.211 12.793 1.00 97.19 89 ALA A N 1
ATOM 675 C CA . ALA A 1 89 ? -19.205 0.621 13.492 1.00 97.19 89 ALA A CA 1
ATOM 676 C C . ALA A 1 89 ? -18.793 -0.616 14.308 1.00 97.19 89 ALA A C 1
ATOM 678 O O . ALA A 1 89 ? -19.176 -0.745 15.472 1.00 97.19 89 ALA A O 1
ATOM 679 N N . GLU A 1 90 ? -17.956 -1.481 13.732 1.00 97.44 90 GLU A N 1
ATOM 680 C CA . GLU A 1 90 ? -17.376 -2.655 14.390 1.00 97.44 90 GLU A CA 1
ATOM 681 C C . GLU A 1 90 ? -16.529 -2.247 15.603 1.00 97.44 90 GLU A C 1
ATOM 683 O O . GLU A 1 90 ? -16.728 -2.763 16.703 1.00 97.44 90 GLU A O 1
ATOM 688 N N . SER A 1 91 ? -15.652 -1.252 15.448 1.00 97.69 91 SER A N 1
ATOM 689 C CA . SER A 1 91 ? -14.829 -0.720 16.545 1.00 97.69 91 SER A CA 1
ATOM 690 C C . SER A 1 91 ? -15.687 -0.157 17.682 1.00 97.69 91 SER A C 1
ATOM 692 O O . SER A 1 91 ? -15.455 -0.440 18.857 1.00 97.69 91 SER A O 1
ATOM 694 N N . SER A 1 92 ? -16.729 0.607 17.342 1.00 97.31 92 SER A N 1
ATOM 695 C CA . SER A 1 92 ? -17.655 1.180 18.326 1.00 97.31 92 SER A CA 1
ATOM 696 C C . SER A 1 92 ? -18.412 0.101 19.103 1.00 97.31 92 SER A C 1
ATOM 698 O O . SER A 1 92 ? -18.554 0.203 20.323 1.00 97.31 92 SER A O 1
ATOM 700 N N . TRP A 1 93 ? -18.874 -0.943 18.412 1.00 98.06 93 TRP A N 1
ATOM 701 C CA . TRP A 1 93 ? -19.549 -2.089 19.019 1.00 98.06 93 TRP A CA 1
ATOM 702 C C . TRP A 1 93 ? -18.614 -2.886 19.943 1.00 98.06 93 TRP A C 1
ATOM 704 O O . TRP A 1 93 ? -18.983 -3.175 21.085 1.00 98.06 93 TRP A O 1
ATOM 714 N N . ASN A 1 94 ? -17.379 -3.160 19.508 1.00 97.75 94 ASN A N 1
ATOM 715 C CA . ASN A 1 94 ? -16.380 -3.866 20.314 1.00 97.75 94 ASN A CA 1
ATOM 716 C C . ASN A 1 94 ? -16.036 -3.112 21.607 1.00 97.75 94 ASN A C 1
ATOM 718 O O . ASN A 1 94 ? -16.055 -3.711 22.682 1.00 97.75 94 ASN A O 1
ATOM 722 N N . ASN A 1 95 ? -15.860 -1.789 21.541 1.00 98.06 95 ASN A N 1
ATOM 723 C CA . ASN A 1 95 ? -15.591 -0.957 22.721 1.00 98.06 95 ASN A CA 1
ATOM 724 C C . ASN A 1 95 ? -16.700 -1.047 23.789 1.00 98.06 95 ASN A C 1
ATOM 726 O O . ASN A 1 95 ? -16.423 -1.074 24.994 1.00 98.06 95 ASN A O 1
ATOM 730 N N . VAL A 1 96 ? -17.971 -1.102 23.368 1.00 98.00 96 VAL A N 1
ATOM 731 C CA . VAL A 1 96 ? -19.098 -1.279 24.300 1.00 98.00 96 VAL A CA 1
ATOM 732 C C . VAL A 1 96 ? -19.076 -2.674 24.917 1.00 98.00 96 VAL A C 1
ATOM 734 O O . VAL A 1 96 ? -19.224 -2.801 26.132 1.00 98.00 96 VAL A O 1
ATOM 737 N N . ARG A 1 97 ? -18.811 -3.716 24.125 1.00 97.88 97 ARG A N 1
ATOM 738 C CA . ARG A 1 97 ? -18.706 -5.092 24.637 1.00 97.88 97 ARG A CA 1
ATOM 739 C C . ARG A 1 97 ? -17.564 -5.267 25.626 1.00 97.88 97 ARG A C 1
ATOM 741 O O . ARG A 1 97 ? -17.728 -5.970 26.621 1.00 97.88 97 ARG A O 1
ATOM 748 N N . ASP A 1 98 ? -16.435 -4.616 25.390 1.00 98.19 98 ASP A N 1
ATOM 749 C CA . ASP A 1 98 ? -15.307 -4.624 26.321 1.00 98.19 98 ASP A CA 1
ATOM 750 C C . ASP A 1 98 ? -15.651 -3.917 27.633 1.00 98.19 98 ASP A C 1
ATOM 752 O O . ASP A 1 98 ? -15.336 -4.422 28.714 1.00 98.19 98 ASP A O 1
ATOM 756 N N . SER A 1 99 ? -16.394 -2.811 27.557 1.00 97.50 99 SER A N 1
ATOM 757 C CA . SER A 1 99 ? -16.918 -2.122 28.741 1.00 97.50 99 SER A CA 1
ATOM 758 C C . SER A 1 99 ? -17.871 -3.018 29.537 1.00 97.50 99 SER A C 1
ATOM 760 O O . SER A 1 99 ? -17.734 -3.128 30.755 1.00 97.50 99 SER A O 1
ATOM 762 N N . MET A 1 100 ? -18.786 -3.721 28.861 1.00 97.75 100 MET A N 1
ATOM 763 C CA . MET A 1 100 ? -19.700 -4.675 29.499 1.00 97.75 100 MET A CA 1
ATOM 764 C C . MET A 1 100 ? -18.940 -5.807 30.198 1.00 97.75 100 MET A C 1
ATOM 766 O O . MET A 1 100 ? -19.207 -6.076 31.366 1.00 97.75 100 MET A O 1
ATOM 770 N N . ARG A 1 101 ? -17.945 -6.419 29.536 1.00 97.69 101 ARG A N 1
ATOM 771 C CA . ARG A 1 101 ? -17.085 -7.459 30.136 1.00 97.69 101 ARG A CA 1
ATOM 772 C C . ARG A 1 101 ? -16.369 -6.953 31.390 1.00 97.69 101 ARG A C 1
ATOM 774 O O . ARG A 1 101 ? -16.309 -7.665 32.389 1.00 97.69 101 ARG A O 1
ATOM 781 N N . SER A 1 102 ? -15.849 -5.725 31.343 1.00 97.62 102 SER A N 1
ATOM 782 C CA . SER A 1 102 ? -15.188 -5.082 32.484 1.00 97.62 102 SER A CA 1
ATOM 783 C C . SER A 1 102 ? -16.145 -4.858 33.658 1.00 97.62 102 SER A C 1
ATOM 785 O O . SER A 1 102 ? -15.779 -5.105 34.808 1.00 97.62 102 SER A O 1
ATOM 787 N N . ILE A 1 103 ? -17.384 -4.434 33.391 1.00 97.12 103 ILE A N 1
ATOM 788 C CA . ILE A 1 103 ? -18.405 -4.261 34.432 1.00 97.12 103 ILE A CA 1
ATOM 789 C C . ILE A 1 103 ? -18.813 -5.609 35.027 1.00 97.12 103 ILE A C 1
ATOM 791 O O . ILE A 1 103 ? -18.854 -5.727 36.249 1.00 97.12 103 ILE A O 1
ATOM 795 N N . THR A 1 104 ? -19.046 -6.636 34.204 1.00 96.88 104 THR A N 1
ATOM 796 C CA . THR A 1 104 ? -19.352 -7.991 34.691 1.00 96.88 104 THR A CA 1
ATOM 797 C C . THR A 1 104 ? -18.259 -8.497 35.634 1.00 96.88 104 THR A C 1
ATOM 799 O O . THR A 1 104 ? -18.560 -8.902 36.752 1.00 96.88 104 THR A O 1
ATOM 802 N N . ALA A 1 105 ? -16.985 -8.361 35.250 1.00 96.88 105 ALA A N 1
ATOM 803 C CA . ALA A 1 105 ? -15.862 -8.767 36.094 1.00 96.88 105 ALA A CA 1
ATOM 804 C C . ALA A 1 105 ? -15.794 -8.002 37.433 1.00 96.88 105 ALA A C 1
ATOM 806 O O . ALA A 1 105 ? -15.339 -8.544 38.441 1.00 96.88 105 ALA A O 1
ATOM 807 N N . GLN A 1 106 ? -16.236 -6.742 37.472 1.00 96.31 106 GLN A N 1
ATOM 808 C CA . GLN A 1 106 ? -16.326 -5.973 38.717 1.00 96.31 106 GLN A CA 1
ATOM 809 C C . GLN A 1 106 ? -17.509 -6.419 39.580 1.00 96.31 106 GLN A C 1
ATOM 811 O O . GLN A 1 106 ? -17.343 -6.580 40.789 1.00 96.31 106 GLN A O 1
ATOM 816 N N . LEU A 1 107 ? -18.678 -6.641 38.972 1.00 95.88 107 LEU A N 1
ATOM 817 C CA . LEU A 1 107 ? -19.887 -7.103 39.660 1.00 95.88 107 LEU A CA 1
ATOM 818 C C . LEU A 1 107 ? -19.665 -8.447 40.364 1.00 95.88 107 LEU A C 1
ATOM 820 O O . LEU A 1 107 ? -20.090 -8.593 41.507 1.00 95.88 107 LEU A O 1
ATOM 824 N N . ASP A 1 108 ? -18.927 -9.371 39.741 1.00 95.62 108 ASP A N 1
ATOM 825 C CA . ASP A 1 108 ? -18.600 -10.691 40.307 1.00 95.62 108 ASP A CA 1
ATOM 826 C C . ASP A 1 108 ? -17.836 -10.622 41.646 1.00 95.62 108 ASP A C 1
ATOM 828 O O . ASP A 1 108 ? -17.828 -11.584 42.415 1.00 95.62 108 ASP A O 1
ATOM 832 N N . ASN A 1 109 ? -17.195 -9.487 41.945 1.00 95.44 109 ASN A N 1
ATOM 833 C CA . ASN A 1 109 ? -16.412 -9.269 43.164 1.00 95.44 109 ASN A CA 1
ATOM 834 C C . ASN A 1 109 ? -17.147 -8.434 44.229 1.00 95.44 109 ASN A C 1
ATOM 836 O O . ASN A 1 109 ? -16.563 -8.113 45.268 1.00 95.44 109 ASN A O 1
ATOM 840 N N . LEU A 1 110 ? -18.402 -8.047 43.985 1.00 95.31 110 LEU A N 1
ATOM 841 C CA . LEU A 1 110 ? -19.172 -7.165 44.861 1.00 95.31 110 LEU A CA 1
ATOM 842 C C . LEU A 1 110 ? -20.326 -7.898 45.555 1.00 95.31 110 LEU A C 1
ATOM 844 O O . LEU A 1 110 ? -20.890 -8.858 45.043 1.00 95.31 110 LEU A O 1
ATOM 848 N N . ASP A 1 111 ? -20.705 -7.398 46.734 1.00 93.06 111 ASP A N 1
ATOM 849 C CA . ASP A 1 111 ? -21.943 -7.793 47.415 1.00 93.06 111 ASP A CA 1
ATOM 850 C C . ASP A 1 111 ? -23.147 -7.217 46.649 1.00 93.06 111 ASP A C 1
ATOM 852 O O . ASP A 1 111 ? -23.202 -6.005 46.397 1.00 93.06 111 ASP A O 1
ATOM 856 N N . ASP A 1 112 ? -24.118 -8.071 46.321 1.00 89.94 112 ASP A N 1
ATOM 857 C CA . ASP A 1 112 ? -25.334 -7.753 45.563 1.00 89.94 112 ASP A CA 1
ATOM 858 C C . ASP A 1 112 ? -26.218 -6.696 46.250 1.00 89.94 112 ASP A C 1
ATOM 860 O O . ASP A 1 112 ? -26.999 -5.987 45.609 1.00 89.94 112 ASP A O 1
ATOM 864 N N . ARG A 1 113 ? -26.060 -6.516 47.565 1.00 93.25 113 ARG A N 1
ATOM 865 C CA . ARG A 1 113 ? -26.779 -5.498 48.347 1.00 93.25 113 ARG A CA 1
ATOM 866 C C . ARG A 1 113 ? -26.086 -4.143 48.356 1.00 93.25 113 ARG A C 1
ATOM 868 O O . ARG A 1 113 ? -26.707 -3.149 48.765 1.00 93.25 113 ARG A O 1
ATOM 875 N N . SER A 1 114 ? -24.827 -4.075 47.930 1.00 95.88 114 SER A N 1
ATOM 876 C CA . SER A 1 114 ? -24.047 -2.839 47.952 1.00 95.88 114 SER A CA 1
ATOM 877 C C . SER A 1 114 ? -24.636 -1.780 47.008 1.00 95.88 114 SER A C 1
ATOM 879 O O . SER A 1 114 ? -25.280 -2.079 46.001 1.00 95.88 114 SER A O 1
ATOM 881 N N . ALA A 1 115 ? -24.445 -0.502 47.347 1.00 95.50 115 ALA A N 1
ATOM 882 C CA . ALA A 1 115 ? -24.846 0.598 46.467 1.00 95.50 115 ALA A CA 1
ATOM 883 C C . ALA A 1 115 ? -24.027 0.602 45.163 1.00 95.50 115 ALA A C 1
ATOM 885 O O . ALA A 1 115 ? -24.559 0.915 44.102 1.00 95.50 115 ALA A O 1
ATOM 886 N N . GLN A 1 116 ? -22.755 0.199 45.248 1.00 94.56 116 GLN A N 1
ATOM 887 C CA . GLN A 1 116 ? -21.847 0.100 44.107 1.00 94.56 116 GLN A CA 1
ATOM 888 C C . GLN A 1 116 ? -22.283 -0.986 43.115 1.00 94.56 116 GLN A C 1
ATOM 890 O O . GLN A 1 116 ? -22.256 -0.736 41.914 1.00 94.56 116 GLN A O 1
ATOM 895 N N . TYR A 1 117 ? -22.739 -2.149 43.600 1.00 96.69 117 TYR A N 1
ATOM 896 C CA . TYR A 1 117 ? -23.298 -3.196 42.741 1.00 96.69 117 TYR A CA 1
ATOM 897 C C . TYR A 1 117 ? -24.491 -2.670 41.939 1.00 96.69 117 TYR A C 1
ATOM 899 O O . TYR A 1 117 ? -24.508 -2.784 40.720 1.00 96.69 117 TYR A O 1
ATOM 907 N N . ARG A 1 118 ? -25.459 -2.026 42.608 1.00 95.44 118 ARG A N 1
ATOM 908 C CA . ARG A 1 118 ? -26.651 -1.466 41.946 1.00 95.44 118 ARG A CA 1
ATOM 909 C C . ARG A 1 118 ? -26.294 -0.439 40.871 1.00 95.44 118 ARG A C 1
ATOM 911 O O . ARG A 1 118 ? -26.820 -0.522 39.773 1.00 95.44 118 ARG A O 1
ATOM 918 N N . GLN A 1 119 ? -25.350 0.460 41.152 1.00 96.62 119 GLN A N 1
ATOM 919 C CA . GLN A 1 119 ? -24.888 1.446 40.172 1.00 96.62 119 GLN A CA 1
ATOM 920 C C . GLN A 1 119 ? -24.248 0.795 38.933 1.00 96.62 119 GLN A C 1
ATOM 922 O O . GLN A 1 119 ? -24.543 1.195 37.810 1.00 96.62 119 GLN A O 1
ATOM 927 N N . LEU A 1 120 ? -23.362 -0.187 39.127 1.00 96.12 120 LEU A N 1
ATOM 928 C CA . LEU A 1 120 ? -22.718 -0.900 38.019 1.00 96.12 120 LEU A CA 1
ATOM 929 C C . LEU A 1 120 ? -23.718 -1.753 37.228 1.00 96.12 120 LEU A C 1
ATOM 931 O O . LEU A 1 120 ? -23.588 -1.875 36.015 1.00 96.12 120 LEU A O 1
ATOM 935 N N . PHE A 1 121 ? -24.720 -2.314 37.902 1.00 95.69 121 PHE A N 1
ATOM 936 C CA . PHE A 1 121 ? -25.793 -3.070 37.268 1.00 95.69 121 PHE A CA 1
ATOM 937 C C . PHE A 1 121 ? -26.682 -2.174 36.391 1.00 95.69 121 PHE A C 1
ATOM 939 O O . PHE A 1 121 ? -26.958 -2.532 35.249 1.00 95.69 121 PHE A O 1
ATOM 946 N N . ASP A 1 122 ? -27.058 -0.985 36.872 1.00 96.06 122 ASP A N 1
ATOM 947 C CA . ASP A 1 122 ? -27.803 -0.004 36.070 1.00 96.06 122 ASP A CA 1
ATOM 948 C C . ASP A 1 122 ? -26.982 0.434 34.842 1.00 96.06 122 ASP A C 1
ATOM 950 O O . ASP A 1 122 ? -27.480 0.431 33.717 1.00 96.06 122 ASP A O 1
ATOM 954 N N . GLN A 1 123 ? -25.685 0.712 35.034 1.00 96.31 123 GLN A N 1
ATOM 955 C CA . GLN A 1 123 ? -24.771 1.045 33.936 1.00 96.31 123 GLN A CA 1
ATOM 956 C C . GLN A 1 123 ? -24.642 -0.095 32.915 1.00 96.31 123 GLN A C 1
ATOM 958 O O . GLN A 1 123 ? -24.515 0.161 31.718 1.00 96.31 123 GLN A O 1
ATOM 963 N N . PHE A 1 124 ? -24.645 -1.350 33.369 1.00 96.88 124 PHE A N 1
ATOM 964 C CA . PHE A 1 124 ? -24.634 -2.505 32.478 1.00 96.88 124 PHE A CA 1
ATOM 965 C C . PHE A 1 124 ? -25.888 -2.532 31.595 1.00 96.88 124 PHE A C 1
ATOM 967 O O . PHE A 1 124 ? -25.754 -2.701 30.386 1.00 96.88 124 PHE A O 1
ATOM 974 N N . GLY A 1 125 ? -27.070 -2.282 32.168 1.00 94.81 125 GLY A N 1
ATOM 975 C CA . GLY A 1 125 ? -28.324 -2.189 31.412 1.00 94.81 125 GLY A CA 1
ATOM 976 C C . GLY A 1 125 ? -28.293 -1.098 30.334 1.00 94.81 125 GLY A C 1
ATOM 977 O O . GLY A 1 125 ? -28.637 -1.360 29.183 1.00 94.81 125 GLY A O 1
ATOM 978 N N . ASP A 1 126 ? -27.776 0.093 30.657 1.00 96.50 126 ASP A N 1
ATOM 979 C CA . ASP A 1 126 ? -27.600 1.175 29.671 1.00 96.50 126 ASP A CA 1
ATOM 980 C C . ASP A 1 126 ? -26.666 0.764 28.513 1.00 96.50 126 ASP A C 1
ATOM 982 O O . ASP A 1 126 ? -26.855 1.161 27.355 1.00 96.50 126 ASP A O 1
ATOM 986 N N . LEU A 1 127 ? -25.628 -0.028 28.810 1.00 97.50 127 LEU A N 1
ATOM 987 C CA . LEU A 1 127 ? -24.714 -0.543 27.793 1.00 97.50 127 LEU A CA 1
ATOM 988 C C . LEU A 1 127 ? -25.346 -1.640 26.934 1.00 97.50 127 LEU A C 1
ATOM 990 O O . LEU A 1 127 ? -25.015 -1.694 25.753 1.00 97.50 127 LEU A O 1
ATOM 994 N N . GLU A 1 128 ? -26.245 -2.472 27.466 1.00 97.69 128 GLU A N 1
ATOM 995 C CA . GLU A 1 128 ? -26.964 -3.485 26.678 1.00 97.69 128 GLU A CA 1
ATOM 996 C C . GLU A 1 128 ? -27.802 -2.840 25.569 1.00 97.69 128 GLU A C 1
ATOM 998 O O . GLU A 1 128 ? -27.698 -3.228 24.402 1.00 97.69 128 GLU A O 1
ATOM 1003 N N . ASP A 1 129 ? -28.574 -1.804 25.900 1.00 96.50 129 ASP A N 1
ATOM 1004 C CA . ASP A 1 129 ? -29.384 -1.077 24.916 1.00 96.50 129 ASP A CA 1
ATOM 1005 C C . ASP A 1 129 ? -28.505 -0.424 23.838 1.00 96.50 129 ASP A C 1
ATOM 1007 O O . ASP A 1 129 ? -28.810 -0.462 22.635 1.00 96.50 129 ASP A O 1
ATOM 1011 N N . ARG A 1 130 ? -27.367 0.142 24.257 1.00 97.00 130 ARG A N 1
ATOM 1012 C CA . ARG A 1 130 ? -26.384 0.735 23.346 1.00 97.00 130 ARG A CA 1
ATOM 1013 C C . ARG A 1 130 ? -25.706 -0.314 22.463 1.00 97.00 130 ARG A C 1
ATOM 1015 O O . ARG A 1 130 ? -25.514 -0.053 21.275 1.00 97.00 130 ARG A O 1
ATOM 1022 N N . GLU A 1 131 ? -25.353 -1.475 23.008 1.00 98.00 131 GLU A N 1
ATOM 1023 C CA . GLU A 1 131 ? -24.748 -2.591 22.271 1.00 98.00 131 GLU A CA 1
ATOM 1024 C C . GLU A 1 131 ? -25.680 -3.060 21.160 1.00 98.00 131 GLU A C 1
ATOM 1026 O O . GLU A 1 131 ? -25.255 -3.141 20.006 1.00 98.00 131 GLU A O 1
ATOM 1031 N N . GLN A 1 132 ? -26.966 -3.246 21.467 1.00 97.75 132 GLN A N 1
ATOM 1032 C CA . GLN A 1 132 ? -27.953 -3.676 20.482 1.00 97.75 132 GLN A CA 1
ATOM 1033 C C . GLN A 1 132 ? -28.123 -2.654 19.352 1.00 97.75 132 GLN A C 1
ATOM 1035 O O . GLN A 1 132 ? -28.259 -3.031 18.184 1.00 97.75 132 GLN A O 1
ATOM 1040 N N . ALA A 1 133 ? -28.126 -1.357 19.676 1.00 97.75 133 ALA A N 1
ATOM 1041 C CA . ALA A 1 133 ? -28.201 -0.295 18.676 1.00 97.75 133 ALA A CA 1
ATOM 1042 C C . ALA A 1 133 ? -26.962 -0.273 17.766 1.00 97.75 133 ALA A C 1
ATOM 1044 O O . ALA A 1 133 ? -27.105 -0.227 16.542 1.00 97.75 133 ALA A O 1
ATOM 1045 N N . LEU A 1 134 ? -25.763 -0.372 18.348 1.00 98.00 134 LEU A N 1
ATOM 1046 C CA . LEU A 1 134 ? -24.503 -0.420 17.601 1.00 98.00 134 LEU A CA 1
ATOM 1047 C C . LEU A 1 134 ? -24.382 -1.693 16.758 1.00 98.00 134 LEU A C 1
ATOM 1049 O O . LEU A 1 134 ? -23.923 -1.625 15.623 1.00 98.00 134 LEU A O 1
ATOM 1053 N N . ASN A 1 135 ? -24.856 -2.837 17.255 1.00 98.00 135 ASN A N 1
ATOM 1054 C CA . ASN A 1 135 ? -24.853 -4.086 16.498 1.00 98.00 135 ASN A CA 1
ATOM 1055 C C . ASN A 1 135 ? -25.735 -3.990 15.242 1.00 98.00 135 ASN A C 1
ATOM 1057 O O . ASN A 1 135 ? -25.332 -4.443 14.174 1.00 98.00 135 ASN A O 1
ATOM 1061 N N . ARG A 1 136 ? -26.913 -3.352 15.337 1.00 98.06 136 ARG A N 1
ATOM 1062 C CA . ARG A 1 136 ? -27.771 -3.095 14.165 1.00 98.06 136 ARG A CA 1
ATOM 1063 C C . ARG A 1 136 ? -27.092 -2.178 13.149 1.00 98.06 136 ARG A C 1
ATOM 1065 O O . ARG A 1 136 ? -27.153 -2.457 11.958 1.00 98.06 136 ARG A O 1
ATOM 1072 N N . GLN A 1 137 ? -26.434 -1.113 13.611 1.00 97.38 137 GLN A N 1
ATOM 1073 C CA . GLN A 1 137 ? -25.689 -0.201 12.737 1.00 97.38 137 GLN A CA 1
ATOM 1074 C C . GLN A 1 137 ? -24.538 -0.916 12.018 1.00 97.38 137 GLN A C 1
ATOM 1076 O O . GLN A 1 137 ? -24.358 -0.755 10.816 1.00 97.38 137 GLN A O 1
ATOM 1081 N N . ARG A 1 138 ? -23.784 -1.729 12.757 1.00 98.00 138 ARG A N 1
ATOM 1082 C CA . ARG A 1 138 ? -22.682 -2.549 12.252 1.00 98.00 138 ARG A CA 1
ATOM 1083 C C . ARG A 1 138 ? -23.147 -3.550 11.199 1.00 98.00 138 ARG A C 1
ATOM 1085 O O . ARG A 1 138 ? -22.507 -3.647 10.159 1.00 98.00 138 ARG A O 1
ATOM 1092 N N . GLN A 1 139 ? -24.265 -4.241 11.441 1.00 98.00 139 GLN A N 1
ATOM 1093 C CA . GLN A 1 139 ? -24.839 -5.172 10.468 1.00 98.00 139 GLN A CA 1
ATOM 1094 C C . GLN A 1 139 ? -25.286 -4.448 9.194 1.00 98.00 139 GLN A C 1
ATOM 1096 O O . GLN A 1 139 ? -24.932 -4.886 8.109 1.00 98.00 139 GLN A O 1
ATOM 1101 N N . ALA A 1 140 ? -25.979 -3.311 9.316 1.00 97.69 140 ALA A N 1
ATOM 1102 C CA . ALA A 1 140 ? -26.391 -2.525 8.154 1.00 97.69 140 ALA A CA 1
ATOM 1103 C C . ALA A 1 140 ? -25.187 -2.058 7.316 1.00 97.69 140 ALA A C 1
ATOM 1105 O O . ALA A 1 140 ? -25.189 -2.219 6.101 1.00 97.69 140 ALA A O 1
ATOM 1106 N N . ALA A 1 141 ? -24.126 -1.557 7.961 1.00 97.00 141 ALA A N 1
ATOM 1107 C CA . ALA A 1 141 ? -22.904 -1.154 7.265 1.00 97.00 141 ALA A CA 1
ATOM 1108 C C . ALA A 1 141 ? -22.202 -2.336 6.570 1.00 97.00 141 ALA A C 1
ATOM 1110 O O . ALA A 1 141 ? -21.677 -2.179 5.469 1.00 97.00 141 ALA A O 1
ATOM 1111 N N . PHE A 1 142 ? -22.201 -3.518 7.197 1.00 96.56 142 PHE A N 1
ATOM 1112 C CA . PHE A 1 142 ? -21.659 -4.737 6.598 1.00 96.56 142 PHE A CA 1
ATOM 1113 C C . PHE A 1 142 ? -22.470 -5.197 5.379 1.00 96.56 142 PHE A C 1
ATOM 1115 O O . PHE A 1 142 ? -21.878 -5.569 4.364 1.00 96.56 142 PHE A O 1
ATOM 1122 N N . ASP A 1 143 ? -23.802 -5.163 5.466 1.00 97.31 143 ASP A N 1
ATOM 1123 C CA . ASP A 1 143 ? -24.697 -5.567 4.378 1.00 97.31 143 ASP A CA 1
ATOM 1124 C C . ASP A 1 143 ? -24.520 -4.634 3.170 1.00 97.31 143 ASP A C 1
ATOM 1126 O O . ASP A 1 143 ? -24.260 -5.102 2.063 1.00 97.31 143 ASP A O 1
ATOM 1130 N N . GLU A 1 144 ? -24.531 -3.317 3.398 1.00 95.19 144 GLU A N 1
ATOM 1131 C CA . GLU A 1 144 ? -24.296 -2.308 2.360 1.00 95.19 144 GLU A CA 1
ATOM 1132 C C . GLU A 1 144 ? -22.928 -2.479 1.670 1.00 95.19 144 GLU A C 1
ATOM 1134 O O . GLU A 1 144 ? -22.822 -2.441 0.441 1.00 95.19 144 GLU A O 1
ATOM 1139 N N . PHE A 1 145 ? -21.868 -2.704 2.453 1.00 94.19 145 PHE A N 1
ATOM 1140 C CA . PHE A 1 145 ? -20.529 -2.977 1.930 1.00 94.19 145 PHE A CA 1
ATOM 1141 C C . PHE A 1 145 ? -20.488 -4.263 1.090 1.00 94.19 145 PHE A C 1
ATOM 1143 O O . PHE A 1 145 ? -19.911 -4.285 0.000 1.00 94.19 145 PHE A O 1
ATOM 1150 N N . SER A 1 146 ? -21.124 -5.329 1.578 1.00 93.81 146 SER A N 1
ATOM 1151 C CA . SER A 1 146 ? -21.151 -6.634 0.913 1.00 93.81 146 SER A CA 1
ATOM 1152 C C . SER A 1 146 ? -21.912 -6.592 -0.410 1.00 93.81 146 SER A C 1
ATOM 1154 O O . SER A 1 146 ? -21.476 -7.197 -1.391 1.00 93.81 146 SER A O 1
ATOM 1156 N N . GLU A 1 147 ? -23.030 -5.866 -0.459 1.00 94.25 147 GLU A N 1
ATOM 1157 C CA . GLU A 1 147 ? -23.810 -5.657 -1.681 1.00 94.25 147 GLU A CA 1
ATOM 1158 C C . GLU A 1 147 ? -22.994 -4.912 -2.744 1.00 94.25 147 GLU A C 1
ATOM 1160 O O . GLU A 1 147 ? -22.954 -5.333 -3.904 1.00 94.25 147 GLU A O 1
ATOM 1165 N N . LEU A 1 148 ? -22.279 -3.852 -2.349 1.00 91.81 148 LEU A N 1
ATOM 1166 C CA . LEU A 1 148 ? -21.425 -3.087 -3.256 1.00 91.81 148 LEU A CA 1
ATOM 1167 C C . LEU A 1 148 ? -20.273 -3.930 -3.825 1.00 91.81 148 LEU A C 1
ATOM 1169 O O . LEU A 1 148 ? -19.997 -3.850 -5.026 1.00 91.81 148 LEU A O 1
ATOM 1173 N N . GLN A 1 149 ? -19.618 -4.747 -2.993 1.00 90.81 149 GLN A N 1
ATOM 1174 C CA . GLN A 1 149 ? -18.568 -5.656 -3.462 1.00 90.81 149 GLN A CA 1
ATOM 1175 C C . GLN A 1 149 ? -19.109 -6.652 -4.486 1.00 90.81 149 GLN A C 1
ATOM 1177 O O . GLN A 1 149 ? -18.556 -6.785 -5.578 1.00 90.81 149 GLN A O 1
ATOM 1182 N N . GLN A 1 150 ? -20.224 -7.316 -4.171 1.00 91.75 150 GLN A N 1
ATOM 1183 C CA . GLN A 1 150 ? -20.821 -8.313 -5.061 1.00 91.75 150 GLN A CA 1
ATOM 1184 C C . GLN A 1 150 ? -21.248 -7.710 -6.404 1.00 91.75 150 GLN A C 1
ATOM 1186 O O . GLN A 1 150 ? -21.056 -8.341 -7.444 1.00 91.75 150 GLN A O 1
ATOM 1191 N N . ALA A 1 151 ? -21.777 -6.483 -6.400 1.00 90.69 151 ALA A N 1
ATOM 1192 C CA . ALA A 1 151 ? -22.191 -5.790 -7.617 1.00 90.69 151 ALA A CA 1
ATOM 1193 C C . ALA A 1 151 ? -21.022 -5.486 -8.574 1.00 90.69 151 ALA A C 1
ATOM 1195 O O . ALA A 1 151 ? -21.223 -5.434 -9.789 1.00 90.69 151 ALA A O 1
ATOM 1196 N N . ASN A 1 152 ? -19.807 -5.296 -8.047 1.00 90.38 152 ASN A N 1
ATOM 1197 C CA . ASN A 1 152 ? -18.643 -4.893 -8.841 1.00 90.38 152 ASN A CA 1
ATOM 1198 C C . ASN A 1 152 ? -17.637 -6.019 -9.099 1.00 90.38 152 ASN A C 1
ATOM 1200 O O . ASN A 1 152 ? -16.871 -5.909 -10.055 1.00 90.38 152 ASN A O 1
ATOM 1204 N N . GLN A 1 153 ? -17.668 -7.109 -8.326 1.00 90.19 153 GLN A N 1
ATOM 1205 C CA . GLN A 1 153 ? -16.682 -8.192 -8.401 1.00 90.19 153 GLN A CA 1
ATOM 1206 C C . GLN A 1 153 ? -16.481 -8.715 -9.829 1.00 90.19 153 GLN A C 1
ATOM 1208 O O . GLN A 1 153 ? -15.375 -8.670 -10.350 1.00 90.19 153 GLN A O 1
ATOM 1213 N N . GLN A 1 154 ? -17.559 -9.112 -10.513 1.00 90.81 154 GLN A N 1
ATOM 1214 C CA . GLN A 1 154 ? -17.464 -9.668 -11.872 1.00 90.81 154 GLN A CA 1
ATOM 1215 C C . GLN A 1 154 ? -16.877 -8.677 -12.883 1.00 90.81 154 GLN A C 1
ATOM 1217 O O . GLN A 1 154 ? -16.229 -9.071 -13.851 1.00 90.81 154 GLN A O 1
ATOM 1222 N N . ARG A 1 155 ? -17.131 -7.381 -12.684 1.00 92.38 155 ARG A N 1
ATOM 1223 C CA . ARG A 1 155 ? -16.641 -6.328 -13.574 1.00 92.38 155 ARG A CA 1
ATOM 1224 C C . ARG A 1 155 ? -15.151 -6.083 -13.357 1.00 92.38 155 ARG A C 1
ATOM 1226 O O . ARG A 1 155 ? -14.435 -5.914 -14.339 1.00 92.38 155 ARG A O 1
ATOM 1233 N N . VAL A 1 156 ? -14.714 -6.094 -12.095 1.00 91.19 156 VAL A N 1
ATOM 1234 C CA . VAL A 1 156 ? -13.300 -6.042 -11.701 1.00 91.19 156 VAL A CA 1
ATOM 1235 C C . VAL A 1 156 ? -12.561 -7.260 -12.254 1.00 91.19 156 VAL A C 1
ATOM 1237 O O . VAL A 1 156 ? -11.590 -7.089 -12.982 1.00 91.19 156 VAL A O 1
ATOM 1240 N N . ASP A 1 157 ? -13.080 -8.468 -12.030 1.00 91.88 157 ASP A N 1
ATOM 1241 C CA . ASP A 1 157 ? -12.472 -9.705 -12.536 1.00 91.88 157 ASP A CA 1
ATOM 1242 C C . ASP A 1 157 ? -12.325 -9.668 -14.063 1.00 91.88 157 ASP A C 1
ATOM 1244 O O . ASP A 1 157 ? -11.279 -10.003 -14.616 1.00 91.88 157 ASP A O 1
ATOM 1248 N N . SER A 1 158 ? -13.366 -9.207 -14.766 1.00 93.69 158 SER A N 1
ATOM 1249 C CA . SER A 1 158 ? -13.341 -9.120 -16.223 1.00 93.69 158 SER A CA 1
ATOM 1250 C C . SER A 1 158 ? -12.297 -8.137 -16.747 1.00 93.69 158 SER A C 1
ATOM 1252 O O . SER A 1 158 ? -11.711 -8.423 -17.789 1.00 93.69 158 SER A O 1
ATOM 1254 N N . ILE A 1 159 ? -12.097 -6.979 -16.105 1.00 94.00 159 ILE A N 1
ATOM 1255 C CA . ILE A 1 159 ? -11.078 -6.024 -16.560 1.00 94.00 159 ILE A CA 1
ATOM 1256 C C . ILE A 1 159 ? -9.673 -6.497 -16.182 1.00 94.00 159 ILE A C 1
ATOM 1258 O O . ILE A 1 159 ? -8.776 -6.342 -17.004 1.00 94.00 159 ILE A O 1
ATOM 1262 N N . CYS A 1 160 ? -9.492 -7.147 -15.026 1.00 92.62 160 CYS A N 1
ATOM 1263 C CA . CYS A 1 160 ? -8.199 -7.717 -14.649 1.00 92.62 160 CYS A CA 1
ATOM 1264 C C . CYS A 1 160 ? 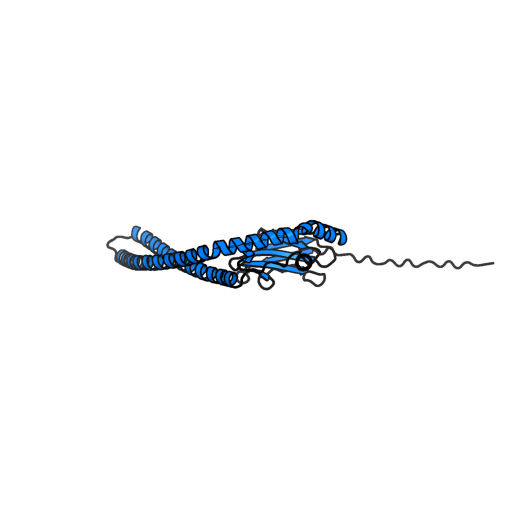-7.752 -8.795 -15.633 1.00 92.62 160 CYS A C 1
ATOM 1266 O O . CYS A 1 160 ? -6.645 -8.715 -16.133 1.00 92.62 160 CYS A O 1
ATOM 1268 N N . ILE A 1 161 ? -8.641 -9.694 -16.067 1.00 95.31 161 ILE A N 1
ATOM 1269 C CA . ILE A 1 161 ? -8.302 -10.679 -17.112 1.00 95.31 161 ILE A CA 1
ATOM 1270 C C . ILE A 1 161 ? -7.819 -10.003 -18.409 1.00 95.31 161 ILE A C 1
ATOM 1272 O O . ILE A 1 161 ? -6.916 -10.503 -19.080 1.00 95.31 161 ILE A O 1
ATOM 1276 N N . VAL A 1 162 ? -8.435 -8.880 -18.793 1.00 95.81 162 VAL A N 1
ATOM 1277 C CA . VAL A 1 162 ? -8.040 -8.132 -19.997 1.00 95.81 162 VAL A CA 1
ATOM 1278 C C . VAL A 1 162 ? -6.684 -7.451 -19.804 1.00 95.81 162 VAL A C 1
ATOM 1280 O O . VAL A 1 162 ? -5.882 -7.455 -20.735 1.00 95.81 162 VAL A O 1
ATOM 1283 N N . ILE A 1 163 ? -6.434 -6.882 -18.622 1.00 94.44 163 ILE A N 1
ATOM 1284 C CA . ILE A 1 163 ? -5.149 -6.277 -18.256 1.00 94.44 163 ILE A CA 1
ATOM 1285 C C . ILE A 1 163 ? -4.062 -7.352 -18.225 1.00 94.44 163 ILE A C 1
ATOM 1287 O O . ILE A 1 163 ? -3.101 -7.219 -18.969 1.00 94.44 163 ILE A O 1
ATOM 1291 N N . ASP A 1 164 ? -4.256 -8.448 -17.494 1.00 94.50 164 ASP A N 1
ATOM 1292 C CA . ASP A 1 164 ? -3.298 -9.552 -17.371 1.00 94.50 164 ASP A CA 1
ATOM 1293 C C . ASP A 1 164 ? -2.920 -10.123 -18.741 1.00 94.50 164 ASP A C 1
ATOM 1295 O O . ASP A 1 164 ? -1.745 -10.283 -19.066 1.00 94.50 164 ASP A O 1
ATOM 1299 N N . SER A 1 165 ? -3.920 -10.378 -19.594 1.00 96.06 165 SER A N 1
ATOM 1300 C CA . SER A 1 165 ? -3.680 -10.874 -20.952 1.00 96.06 165 SER A CA 1
ATOM 1301 C C . SER A 1 165 ? -2.914 -9.869 -21.811 1.00 96.06 165 SER A C 1
ATOM 1303 O O . SER A 1 165 ? -2.166 -10.277 -22.704 1.00 96.06 165 SER A O 1
ATOM 1305 N N . TRP A 1 166 ? -3.136 -8.571 -21.605 1.00 96.75 166 TRP A N 1
ATOM 1306 C CA . TRP A 1 166 ? -2.386 -7.535 -22.298 1.00 96.75 166 TRP A CA 1
ATOM 1307 C C . TRP A 1 166 ? -0.955 -7.433 -21.765 1.00 96.75 166 TRP A C 1
ATOM 1309 O O . TRP A 1 166 ? -0.034 -7.359 -22.573 1.00 96.75 166 TRP A O 1
ATOM 1319 N N . GLU A 1 167 ? -0.755 -7.478 -20.446 1.00 95.44 167 GLU A N 1
ATOM 1320 C CA . GLU A 1 167 ? 0.561 -7.416 -19.805 1.00 95.44 167 GLU A CA 1
ATOM 1321 C C . GLU A 1 167 ? 1.429 -8.608 -20.217 1.00 95.44 167 GLU A C 1
ATOM 1323 O O . GLU A 1 167 ? 2.569 -8.410 -20.633 1.00 95.44 167 GLU A O 1
ATOM 1328 N N . GLU A 1 168 ? 0.877 -9.827 -20.225 1.00 95.81 168 GLU A N 1
ATOM 1329 C CA . GLU A 1 168 ? 1.580 -11.025 -20.701 1.00 95.81 168 GLU A CA 1
ATOM 1330 C C . GLU A 1 168 ? 2.082 -10.847 -22.141 1.00 95.81 168 GLU A C 1
ATOM 1332 O O . GLU A 1 168 ? 3.229 -11.165 -22.454 1.00 95.81 168 GLU A O 1
ATOM 1337 N N . ALA A 1 169 ? 1.247 -10.292 -23.024 1.00 96.75 169 ALA A N 1
ATOM 1338 C CA . ALA A 1 169 ? 1.612 -10.071 -24.419 1.00 96.75 169 ALA A CA 1
ATOM 1339 C C . ALA A 1 169 ? 2.599 -8.905 -24.603 1.00 96.75 169 ALA A C 1
ATOM 1341 O O . ALA A 1 169 ? 3.532 -9.012 -25.401 1.00 96.75 169 ALA A O 1
ATOM 1342 N N . ALA A 1 170 ? 2.396 -7.792 -23.894 1.00 96.69 170 ALA A N 1
ATOM 1343 C CA . ALA A 1 170 ? 3.220 -6.592 -24.004 1.00 96.69 170 ALA A CA 1
ATOM 1344 C C . ALA A 1 170 ? 4.624 -6.808 -23.418 1.00 96.69 170 ALA A C 1
ATOM 1346 O O . ALA A 1 170 ? 5.605 -6.349 -24.001 1.00 96.69 170 ALA A O 1
ATOM 1347 N N . PHE A 1 171 ? 4.730 -7.547 -22.311 1.00 96.38 171 PHE A N 1
ATOM 1348 C CA . PHE A 1 171 ? 5.978 -7.770 -21.578 1.00 96.38 171 PHE A CA 1
ATOM 1349 C C . PHE A 1 171 ? 6.624 -9.138 -21.849 1.00 96.38 171 PHE A C 1
ATOM 1351 O O . PHE A 1 171 ? 7.621 -9.470 -21.211 1.00 96.38 171 PHE A O 1
ATOM 1358 N N . ALA A 1 172 ? 6.143 -9.913 -22.830 1.00 95.62 172 ALA A N 1
ATOM 1359 C CA . ALA A 1 172 ? 6.686 -11.238 -23.162 1.00 95.62 172 ALA A CA 1
ATOM 1360 C C . ALA A 1 172 ? 8.214 -11.261 -23.396 1.00 95.62 172 ALA A C 1
ATOM 1362 O O . ALA A 1 172 ? 8.861 -12.265 -23.117 1.00 95.62 172 ALA A O 1
ATOM 1363 N N . GLY A 1 173 ? 8.791 -10.163 -23.905 1.00 93.94 173 GLY A N 1
ATOM 1364 C CA . GLY A 1 173 ? 10.233 -10.001 -24.148 1.00 93.94 173 GLY A CA 1
ATOM 1365 C C . GLY A 1 173 ? 10.964 -9.128 -23.122 1.00 93.94 173 GLY A C 1
ATOM 1366 O O . GLY A 1 173 ? 12.083 -8.688 -23.390 1.00 93.94 173 GLY A O 1
ATOM 1367 N N . TYR A 1 174 ? 10.334 -8.819 -21.983 1.00 94.56 174 TYR A N 1
ATOM 1368 C CA . TYR A 1 174 ? 10.900 -7.930 -20.965 1.00 94.56 174 TYR A CA 1
ATOM 1369 C C . TYR A 1 174 ? 12.256 -8.426 -20.461 1.00 94.56 174 TYR A C 1
ATOM 1371 O O . TYR A 1 174 ? 13.216 -7.663 -20.480 1.00 94.56 174 TYR A O 1
ATOM 1379 N N . VAL A 1 175 ? 12.333 -9.702 -20.070 1.00 94.06 175 VAL A N 1
ATOM 1380 C CA . VAL A 1 175 ? 13.543 -10.297 -19.479 1.00 94.06 175 VAL A CA 1
ATOM 1381 C C . VAL A 1 175 ? 14.725 -10.202 -20.442 1.00 94.06 175 VAL A C 1
ATOM 1383 O O . VAL A 1 175 ? 15.779 -9.715 -20.056 1.00 94.06 175 VAL A O 1
ATOM 1386 N N . ASP A 1 176 ? 14.529 -10.558 -21.714 1.00 95.19 176 ASP A N 1
ATOM 1387 C CA . ASP A 1 176 ? 15.586 -10.458 -22.729 1.00 95.19 176 ASP A CA 1
ATOM 1388 C C . ASP A 1 176 ? 16.038 -8.998 -22.932 1.00 95.19 176 ASP A C 1
ATOM 1390 O O . ASP A 1 176 ? 17.227 -8.713 -23.063 1.00 95.19 176 ASP A O 1
ATOM 1394 N N . THR A 1 177 ? 15.091 -8.053 -22.926 1.00 94.25 1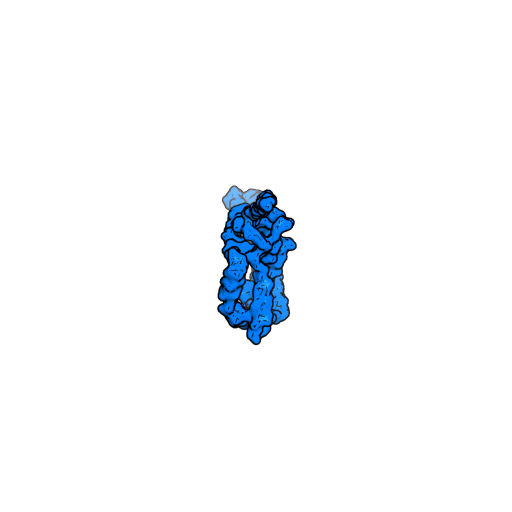77 THR A N 1
ATOM 1395 C CA . THR A 1 177 ? 15.385 -6.619 -23.092 1.00 94.25 177 THR A CA 1
ATOM 1396 C C . THR A 1 177 ? 16.155 -6.055 -21.895 1.00 94.25 177 THR A C 1
ATOM 1398 O O . THR A 1 177 ? 17.069 -5.246 -22.068 1.00 94.25 177 THR A O 1
ATOM 1401 N N . GLU A 1 178 ? 15.782 -6.459 -20.681 1.00 95.06 178 GLU A N 1
ATOM 1402 C CA . GLU A 1 178 ? 16.474 -6.099 -19.446 1.00 95.06 178 GLU A CA 1
ATOM 1403 C C . GLU A 1 178 ? 17.892 -6.681 -19.425 1.00 95.06 178 GLU A C 1
ATOM 1405 O O . GLU A 1 178 ? 18.844 -5.937 -19.184 1.00 95.06 178 GLU A O 1
ATOM 1410 N N . ASP A 1 179 ? 18.056 -7.960 -19.764 1.00 95.56 179 ASP A N 1
ATOM 1411 C CA . ASP A 1 179 ? 19.358 -8.628 -19.836 1.00 95.56 179 ASP A CA 1
ATOM 1412 C C . ASP A 1 179 ? 20.288 -7.961 -20.861 1.00 95.56 179 ASP A C 1
ATOM 1414 O O . ASP A 1 179 ? 21.451 -7.677 -20.554 1.00 95.56 179 ASP A O 1
ATOM 1418 N N . ASP A 1 180 ? 19.786 -7.642 -22.057 1.00 95.94 180 ASP A N 1
ATOM 1419 C CA . ASP A 1 180 ? 20.543 -6.919 -23.085 1.00 95.94 180 ASP A CA 1
ATOM 1420 C C . ASP A 1 180 ? 20.965 -5.521 -22.600 1.00 95.94 180 ASP A C 1
ATOM 1422 O O . ASP A 1 180 ? 22.099 -5.084 -22.838 1.00 95.94 180 ASP A O 1
ATOM 1426 N N . LEU A 1 181 ? 20.078 -4.814 -21.888 1.00 95.19 181 LEU A N 1
ATOM 1427 C CA . LEU A 1 181 ? 20.367 -3.499 -21.317 1.00 95.19 181 LEU A CA 1
ATOM 1428 C C . LEU A 1 181 ? 21.435 -3.584 -20.219 1.00 95.19 181 LEU A C 1
ATOM 1430 O O . LEU A 1 181 ? 22.390 -2.804 -20.227 1.00 95.19 181 LEU A O 1
ATOM 1434 N N . LEU A 1 182 ? 21.310 -4.540 -19.300 1.00 95.31 182 LEU A N 1
ATOM 1435 C CA . LEU A 1 182 ? 22.284 -4.786 -18.236 1.00 95.31 182 LEU A CA 1
ATOM 1436 C C . LEU A 1 182 ? 23.648 -5.184 -18.813 1.00 95.31 182 LEU A C 1
ATOM 1438 O O . LEU A 1 182 ? 24.679 -4.642 -18.401 1.00 95.31 182 LEU A O 1
ATOM 1442 N N . MET A 1 183 ? 23.662 -6.046 -19.834 1.00 95.94 183 MET A N 1
ATOM 1443 C CA . MET A 1 183 ? 24.877 -6.438 -20.548 1.00 95.94 183 MET A CA 1
ATOM 1444 C C . MET A 1 183 ? 25.544 -5.239 -21.231 1.00 95.94 183 MET A C 1
ATOM 1446 O O . MET A 1 183 ? 26.761 -5.072 -21.122 1.00 95.94 183 MET A O 1
ATOM 1450 N N . ALA A 1 184 ? 24.768 -4.378 -21.895 1.00 94.94 184 ALA A N 1
ATOM 1451 C CA . ALA A 1 184 ? 25.278 -3.170 -22.541 1.00 94.94 184 ALA A CA 1
ATOM 1452 C C . ALA A 1 184 ? 25.839 -2.152 -21.533 1.00 94.94 184 ALA A C 1
ATOM 1454 O O . ALA A 1 184 ? 26.830 -1.476 -21.819 1.00 94.94 184 ALA A O 1
ATOM 1455 N N . LEU A 1 185 ? 25.226 -2.052 -20.350 1.00 93.06 185 LEU A N 1
ATOM 1456 C CA . LEU A 1 185 ? 25.700 -1.210 -19.251 1.00 93.06 185 LEU A CA 1
ATOM 1457 C C . LEU A 1 185 ? 26.904 -1.814 -18.515 1.00 93.06 185 LEU A C 1
ATOM 1459 O O . LEU A 1 185 ? 27.631 -1.077 -17.847 1.00 93.06 185 LEU A O 1
ATOM 1463 N N . GLY A 1 186 ? 27.113 -3.131 -18.615 1.00 93.75 186 GLY A N 1
ATOM 1464 C CA . GLY A 1 186 ? 28.108 -3.862 -17.831 1.00 93.75 186 GLY A CA 1
ATOM 1465 C C . GLY A 1 186 ? 27.837 -3.789 -16.325 1.00 93.75 186 GLY A C 1
ATOM 1466 O O . GLY A 1 186 ? 28.781 -3.726 -15.537 1.00 93.75 186 GLY A O 1
ATOM 1467 N N . ARG A 1 187 ? 26.560 -3.713 -15.933 1.00 92.50 187 ARG A N 1
ATOM 1468 C CA . ARG A 1 187 ? 26.092 -3.539 -14.549 1.00 92.50 187 ARG A CA 1
ATOM 1469 C C . ARG A 1 187 ? 24.986 -4.548 -14.263 1.00 92.50 187 ARG A C 1
ATOM 1471 O O . ARG A 1 187 ? 24.321 -5.004 -15.184 1.00 92.50 187 ARG A O 1
ATOM 1478 N N . GLU A 1 188 ? 24.784 -4.857 -12.992 1.00 94.06 188 GLU A N 1
ATOM 1479 C CA . GLU A 1 188 ? 23.728 -5.754 -12.519 1.00 94.06 188 GLU A CA 1
ATOM 1480 C C . GLU A 1 188 ? 22.731 -5.001 -11.634 1.00 94.06 188 GLU A C 1
ATOM 1482 O O . GLU A 1 188 ? 23.062 -3.959 -11.057 1.00 94.06 188 GLU A O 1
ATOM 1487 N N . VAL A 1 189 ? 21.508 -5.525 -11.540 1.00 95.50 189 VAL A N 1
ATOM 1488 C CA . VAL A 1 189 ? 20.562 -5.114 -10.499 1.00 95.50 189 VAL A CA 1
ATOM 1489 C C . VAL A 1 189 ? 21.046 -5.692 -9.177 1.00 95.50 189 VAL A C 1
ATOM 1491 O O . VAL A 1 189 ? 21.357 -6.878 -9.087 1.00 95.50 189 VAL A O 1
ATOM 1494 N N . MET A 1 190 ? 21.102 -4.856 -8.146 1.00 96.25 190 MET A N 1
ATOM 1495 C CA . MET A 1 190 ? 21.385 -5.303 -6.783 1.00 96.25 190 MET A CA 1
ATOM 1496 C C . MET A 1 190 ? 20.115 -5.195 -5.951 1.00 96.25 190 MET A C 1
ATOM 1498 O O . MET A 1 190 ? 19.278 -4.334 -6.209 1.00 96.25 190 MET A O 1
ATOM 1502 N N . ALA A 1 191 ? 19.993 -6.032 -4.930 1.00 97.12 191 ALA A N 1
ATOM 1503 C CA . ALA A 1 191 ? 18.905 -5.955 -3.971 1.00 97.12 191 ALA A CA 1
ATOM 1504 C C . ALA A 1 191 ? 19.448 -6.145 -2.556 1.00 97.12 191 ALA A C 1
ATOM 1506 O O . ALA A 1 191 ? 20.402 -6.897 -2.345 1.00 97.12 191 ALA A O 1
ATOM 1507 N N . ASP A 1 192 ? 18.828 -5.463 -1.605 1.00 97.88 192 ASP A N 1
ATOM 1508 C CA . ASP A 1 192 ? 19.014 -5.682 -0.175 1.00 97.88 192 ASP A CA 1
ATOM 1509 C C . ASP A 1 192 ? 17.648 -5.599 0.509 1.00 97.88 192 ASP A C 1
ATOM 1511 O O . ASP A 1 192 ? 16.707 -5.029 -0.042 1.00 97.88 192 ASP A O 1
ATOM 1515 N N . THR A 1 193 ? 17.507 -6.203 1.682 1.00 98.19 193 THR A N 1
ATOM 1516 C CA . THR A 1 193 ? 16.250 -6.192 2.442 1.00 98.19 193 THR A CA 1
ATOM 1517 C C . THR A 1 193 ? 16.414 -5.309 3.664 1.00 98.19 193 THR A C 1
ATOM 1519 O O . THR A 1 193 ? 17.424 -5.407 4.360 1.00 98.19 193 THR A O 1
ATOM 1522 N N . THR A 1 194 ? 15.439 -4.442 3.927 1.00 98.06 194 THR A N 1
ATOM 1523 C CA . THR A 1 194 ? 15.505 -3.545 5.077 1.00 98.06 194 THR A CA 1
ATOM 1524 C C . THR A 1 194 ? 15.543 -4.310 6.396 1.00 98.06 194 THR A C 1
ATOM 1526 O O . THR A 1 194 ? 14.827 -5.292 6.594 1.00 98.06 194 THR A O 1
ATOM 1529 N N . ASP A 1 195 ? 16.378 -3.837 7.317 1.00 96.75 195 ASP A N 1
ATOM 1530 C CA . ASP A 1 195 ? 16.434 -4.344 8.685 1.00 96.75 195 ASP A CA 1
ATOM 1531 C C . ASP A 1 195 ? 15.342 -3.735 9.590 1.00 96.75 195 ASP A C 1
ATOM 1533 O O . ASP A 1 195 ? 14.439 -3.023 9.147 1.00 96.75 195 ASP A O 1
ATOM 1537 N N . ALA A 1 196 ? 15.426 -4.007 10.897 1.00 95.56 196 ALA A N 1
ATOM 1538 C CA . ALA A 1 196 ? 14.489 -3.482 11.891 1.00 95.56 196 ALA A CA 1
ATOM 1539 C C . ALA A 1 196 ? 14.491 -1.944 12.003 1.00 95.56 196 ALA A C 1
ATOM 1541 O O . ALA A 1 196 ? 13.516 -1.381 12.500 1.00 95.56 196 ALA A O 1
ATOM 1542 N N . ASP A 1 197 ? 15.552 -1.279 11.540 1.00 95.06 197 ASP A N 1
ATOM 1543 C CA . ASP A 1 197 ? 15.657 0.179 11.483 1.00 95.06 197 ASP A CA 1
ATOM 1544 C C . ASP A 1 197 ? 15.201 0.727 10.115 1.00 95.06 197 ASP A C 1
ATOM 1546 O O . ASP A 1 197 ? 15.279 1.929 9.866 1.00 95.06 197 ASP A O 1
ATOM 1550 N N . GLY A 1 198 ? 14.701 -0.132 9.218 1.00 96.00 198 GLY A N 1
ATOM 1551 C CA . GLY A 1 198 ? 14.211 0.251 7.898 1.00 96.00 198 GLY A CA 1
ATOM 1552 C C . GLY A 1 198 ? 15.327 0.558 6.905 1.00 96.00 198 GLY A C 1
ATOM 1553 O O . GLY A 1 198 ? 15.102 1.299 5.945 1.00 96.00 198 GLY A O 1
ATOM 1554 N N . VAL A 1 199 ? 16.537 0.040 7.139 1.00 97.00 199 VAL A N 1
ATOM 1555 C CA . VAL A 1 199 ? 17.724 0.369 6.346 1.00 97.00 199 VAL A CA 1
ATOM 1556 C C . VAL A 1 199 ? 18.097 -0.766 5.404 1.00 97.00 199 VAL A C 1
ATOM 1558 O O . VAL A 1 199 ? 18.278 -1.899 5.836 1.00 97.00 199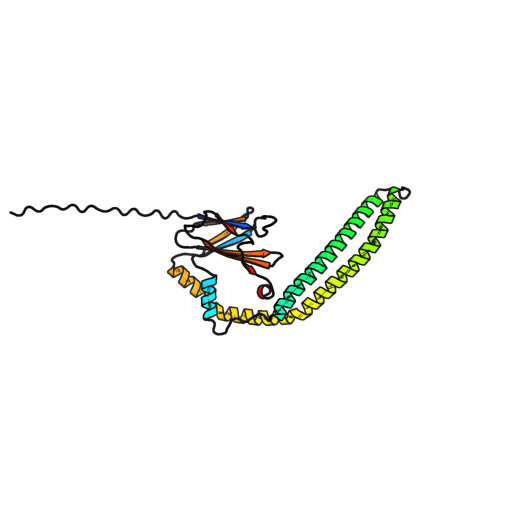 VAL A O 1
ATOM 1561 N N . ALA A 1 200 ? 18.294 -0.429 4.131 1.00 97.50 200 ALA A N 1
ATOM 1562 C CA . ALA A 1 200 ? 18.879 -1.290 3.104 1.00 97.50 200 ALA A CA 1
ATOM 1563 C C . ALA A 1 200 ? 20.050 -0.562 2.426 1.00 97.50 200 ALA A C 1
ATOM 1565 O O . ALA A 1 200 ? 20.108 0.672 2.407 1.00 97.50 200 ALA A O 1
ATOM 1566 N N . TRP A 1 201 ? 21.013 -1.285 1.865 1.00 95.56 201 TRP A N 1
ATOM 1567 C CA . TRP A 1 201 ? 22.152 -0.663 1.194 1.00 95.56 201 TRP A CA 1
ATOM 1568 C C . TRP A 1 201 ? 22.759 -1.538 0.100 1.00 95.56 201 TRP A C 1
ATOM 1570 O O . TRP A 1 201 ? 22.692 -2.759 0.132 1.00 95.56 201 TRP A O 1
ATOM 1580 N N . ALA A 1 202 ? 23.460 -0.897 -0.835 1.00 93.94 202 ALA A N 1
ATOM 1581 C CA . ALA A 1 202 ? 24.259 -1.594 -1.836 1.00 93.94 202 ALA A CA 1
ATOM 1582 C C . ALA A 1 202 ? 25.577 -0.863 -2.117 1.00 93.94 202 ALA A C 1
ATOM 1584 O O . ALA A 1 202 ? 25.707 0.350 -1.914 1.00 93.94 202 ALA A O 1
ATOM 1585 N N . SER A 1 203 ? 26.582 -1.609 -2.583 1.00 91.00 203 SER A N 1
ATOM 1586 C CA . SER A 1 203 ? 27.827 -1.027 -3.089 1.00 91.00 203 SER A CA 1
ATOM 1587 C C . SER A 1 203 ? 27.679 -0.763 -4.583 1.00 91.00 203 SER A C 1
ATOM 1589 O O . SER A 1 203 ? 27.727 -1.679 -5.394 1.00 91.00 203 SER A O 1
ATOM 1591 N N . ALA A 1 204 ? 27.482 0.501 -4.936 1.00 85.12 204 ALA A N 1
ATOM 1592 C CA . ALA A 1 204 ? 27.048 0.934 -6.250 1.00 85.12 204 ALA A CA 1
ATOM 1593 C C . ALA A 1 204 ? 28.126 1.840 -6.870 1.00 85.12 204 ALA A C 1
ATOM 1595 O O . ALA A 1 204 ? 28.250 3.024 -6.556 1.00 85.12 204 ALA A O 1
ATOM 1596 N N . THR A 1 205 ? 28.958 1.284 -7.750 1.00 82.81 205 THR A N 1
ATOM 1597 C CA . THR A 1 205 ? 30.022 2.044 -8.425 1.00 82.81 205 THR A CA 1
ATOM 1598 C C . THR A 1 205 ? 29.552 2.619 -9.754 1.00 82.81 205 THR A C 1
ATOM 1600 O O . THR A 1 205 ? 29.122 1.866 -10.627 1.00 82.81 205 THR A O 1
ATOM 1603 N N . GLY A 1 206 ? 29.750 3.928 -9.935 1.00 80.00 206 GLY A N 1
ATOM 1604 C CA . GLY A 1 206 ? 29.566 4.628 -11.207 1.00 80.00 206 GLY A CA 1
ATOM 1605 C C . GLY A 1 206 ? 28.111 4.773 -11.658 1.00 80.00 206 GLY A C 1
ATOM 1606 O O . GLY A 1 206 ? 27.234 4.036 -11.214 1.00 80.00 206 GLY A O 1
ATOM 1607 N N . GLY A 1 207 ? 27.894 5.720 -12.580 1.00 78.19 207 GLY A N 1
ATOM 1608 C CA . GLY A 1 207 ? 26.612 5.988 -13.239 1.00 78.19 207 GLY A CA 1
ATOM 1609 C C . GLY A 1 207 ? 25.477 6.405 -12.293 1.00 78.19 207 GLY A C 1
ATOM 1610 O O . GLY A 1 207 ? 25.598 6.310 -11.074 1.00 78.19 207 GLY A O 1
ATOM 1611 N N . PRO A 1 208 ? 24.342 6.871 -12.834 1.00 90.00 208 PRO A N 1
ATOM 1612 C CA . PRO A 1 208 ? 23.133 6.963 -12.034 1.00 90.00 208 PRO A CA 1
ATOM 1613 C C . PRO A 1 208 ? 22.627 5.559 -11.672 1.00 90.00 208 PRO A C 1
ATOM 1615 O O . PRO A 1 208 ? 22.811 4.597 -12.430 1.00 90.00 208 PRO A O 1
ATOM 1618 N N . TRP A 1 209 ? 21.995 5.467 -10.511 1.00 93.38 209 TRP A N 1
ATOM 1619 C CA . TRP A 1 209 ? 21.230 4.320 -10.035 1.00 93.38 209 TRP A CA 1
ATOM 1620 C C . TRP A 1 209 ? 19.790 4.765 -9.794 1.00 93.38 209 TRP A C 1
ATOM 1622 O O . TRP A 1 209 ? 19.543 5.931 -9.500 1.00 93.38 209 TRP A O 1
ATOM 1632 N N . TRP A 1 210 ? 18.841 3.851 -9.903 1.00 96.00 210 TRP A N 1
ATOM 1633 C CA . TRP A 1 210 ? 17.455 4.052 -9.514 1.00 96.00 210 TRP A CA 1
ATOM 1634 C C . TRP A 1 210 ? 17.149 3.137 -8.346 1.00 96.00 210 TRP A C 1
ATOM 1636 O O . TRP A 1 210 ? 17.444 1.944 -8.384 1.00 96.00 210 TRP A O 1
ATOM 1646 N N . ILE A 1 211 ? 16.596 3.721 -7.294 1.00 96.50 211 ILE A N 1
ATOM 1647 C CA . ILE A 1 211 ? 16.163 3.004 -6.107 1.00 96.50 211 ILE A CA 1
ATOM 1648 C C . ILE A 1 211 ? 14.692 2.694 -6.277 1.00 96.50 211 ILE A C 1
ATOM 1650 O O . ILE A 1 211 ? 13.862 3.607 -6.350 1.00 96.50 211 ILE A O 1
ATOM 1654 N N . HIS A 1 212 ? 14.401 1.403 -6.349 1.00 97.75 212 HIS A N 1
ATOM 1655 C CA . HIS A 1 212 ? 13.061 0.884 -6.500 1.00 97.75 212 HIS A CA 1
ATOM 1656 C C . HIS A 1 212 ? 12.639 0.113 -5.252 1.00 97.75 212 HIS A C 1
ATOM 1658 O O . HIS A 1 212 ? 13.373 -0.737 -4.751 1.00 97.75 212 HIS A O 1
ATOM 1664 N N . ALA A 1 213 ? 11.446 0.418 -4.755 1.00 97.62 213 ALA A N 1
ATOM 1665 C CA . ALA A 1 213 ? 10.790 -0.324 -3.690 1.00 97.62 213 ALA A CA 1
ATOM 1666 C C . ALA A 1 213 ? 9.275 -0.126 -3.798 1.00 97.62 213 ALA A C 1
ATOM 1668 O O . ALA A 1 213 ? 8.808 0.867 -4.368 1.00 97.62 213 ALA A O 1
ATOM 1669 N N . ARG A 1 214 ? 8.510 -1.056 -3.225 1.00 96.06 214 ARG A N 1
ATOM 1670 C CA . ARG A 1 214 ? 7.050 -0.960 -3.131 1.00 96.06 214 ARG A CA 1
ATOM 1671 C C . ARG A 1 214 ? 6.544 -1.518 -1.811 1.00 96.06 214 ARG A C 1
ATOM 1673 O O . ARG A 1 214 ? 6.983 -2.586 -1.398 1.00 96.06 214 ARG A O 1
ATOM 1680 N N . VAL A 1 215 ? 5.614 -0.829 -1.158 1.00 94.06 215 VAL A N 1
ATOM 1681 C CA . VAL A 1 215 ? 5.013 -1.308 0.097 1.00 94.06 215 VAL A CA 1
ATOM 1682 C C . VAL A 1 215 ? 3.511 -1.062 0.116 1.00 94.06 215 VAL A C 1
ATOM 1684 O O . VAL A 1 215 ? 3.044 0.028 -0.208 1.00 94.06 215 VAL A O 1
ATOM 1687 N N . ASN A 1 216 ? 2.750 -2.079 0.522 1.00 90.56 216 ASN A N 1
ATOM 1688 C CA . ASN A 1 216 ? 1.309 -1.967 0.717 1.00 90.56 216 ASN A CA 1
ATOM 1689 C C . ASN A 1 216 ? 1.004 -1.342 2.081 1.00 90.56 216 ASN A C 1
ATOM 1691 O O . ASN A 1 216 ? 1.464 -1.818 3.116 1.00 90.56 216 ASN A O 1
ATOM 1695 N N . THR A 1 217 ? 0.188 -0.297 2.074 1.00 87.81 217 THR A N 1
ATOM 1696 C CA . THR A 1 217 ? -0.307 0.414 3.257 1.00 87.81 217 THR A CA 1
ATOM 1697 C C . THR A 1 217 ? -1.832 0.356 3.299 1.00 87.81 217 THR A C 1
ATOM 1699 O O . THR A 1 217 ? -2.479 -0.061 2.337 1.00 87.81 217 THR A O 1
ATOM 1702 N N . ALA A 1 218 ? -2.438 0.834 4.389 1.00 81.25 218 ALA A N 1
ATOM 1703 C CA . ALA A 1 218 ? -3.893 0.975 4.463 1.00 81.25 218 ALA A CA 1
ATOM 1704 C C . ALA A 1 218 ? -4.460 1.918 3.383 1.00 81.25 218 ALA A C 1
ATOM 1706 O O . ALA A 1 218 ? -5.597 1.742 2.953 1.00 81.25 218 ALA A O 1
ATOM 1707 N N . ALA A 1 219 ? -3.670 2.900 2.936 1.00 81.38 219 ALA A N 1
ATOM 1708 C CA . ALA A 1 219 ? -4.079 3.853 1.914 1.00 81.38 219 ALA A CA 1
ATOM 1709 C C . ALA A 1 219 ? -3.873 3.332 0.481 1.00 81.38 219 ALA A C 1
ATOM 1711 O O . ALA A 1 219 ? -4.431 3.915 -0.436 1.00 81.38 219 ALA A O 1
ATOM 1712 N N . GLY A 1 220 ? -3.078 2.285 0.256 1.00 86.19 220 GLY A N 1
ATOM 1713 C CA . GLY A 1 220 ? -2.669 1.829 -1.079 1.00 86.19 220 GLY A CA 1
ATOM 1714 C C . GLY A 1 220 ? -1.198 1.422 -1.122 1.00 86.19 220 GLY A C 1
ATOM 1715 O O . GLY A 1 220 ? -0.560 1.281 -0.079 1.00 86.19 220 GLY A O 1
ATOM 1716 N N . GLU A 1 221 ? -0.641 1.250 -2.317 1.00 91.88 221 GLU A N 1
ATOM 1717 C CA . GLU A 1 221 ? 0.778 0.909 -2.496 1.00 91.88 221 GLU A CA 1
ATOM 1718 C C . GLU A 1 221 ? 1.580 2.197 -2.642 1.00 91.88 221 GLU A C 1
ATOM 1720 O O . GLU A 1 221 ? 1.277 3.034 -3.492 1.00 91.88 221 GLU A O 1
ATOM 1725 N N . LEU A 1 222 ? 2.612 2.353 -1.821 1.00 94.69 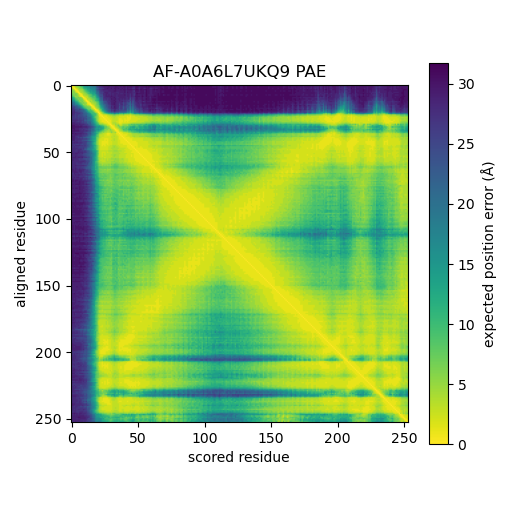222 LEU A N 1
ATOM 1726 C CA . LEU A 1 222 ? 3.639 3.357 -2.051 1.00 94.69 222 LEU A CA 1
ATOM 1727 C C . LEU A 1 222 ? 4.659 2.760 -3.017 1.00 94.69 222 LEU A C 1
ATOM 1729 O O . LEU A 1 222 ? 5.266 1.734 -2.711 1.00 94.69 222 LEU A O 1
ATOM 1733 N N . TYR A 1 223 ? 4.832 3.398 -4.171 1.00 96.25 223 TYR A N 1
ATOM 1734 C CA . TYR A 1 223 ? 5.789 3.019 -5.203 1.00 96.25 223 TYR A CA 1
ATOM 1735 C C . TYR A 1 223 ? 6.908 4.055 -5.290 1.00 96.25 223 TYR A C 1
ATOM 1737 O O . TYR A 1 223 ? 6.652 5.246 -5.478 1.00 96.25 223 TYR A O 1
ATOM 1745 N N . TRP A 1 224 ? 8.157 3.601 -5.207 1.00 97.44 224 TRP A N 1
ATOM 1746 C CA . TRP A 1 224 ? 9.332 4.438 -5.435 1.00 97.44 224 TRP A CA 1
ATOM 1747 C C . TRP A 1 224 ? 10.103 3.958 -6.661 1.00 97.44 224 TRP A C 1
ATOM 1749 O O . TRP A 1 224 ? 10.335 2.763 -6.837 1.00 97.44 224 TRP A O 1
ATOM 1759 N N . ASN A 1 225 ? 10.538 4.910 -7.482 1.00 97.25 225 ASN A N 1
ATOM 1760 C CA . ASN A 1 225 ? 11.528 4.724 -8.540 1.00 97.25 225 ASN A CA 1
ATOM 1761 C C . ASN A 1 225 ? 12.378 6.003 -8.619 1.00 97.25 225 ASN A C 1
ATOM 1763 O O . ASN A 1 225 ? 12.143 6.900 -9.427 1.00 97.25 225 ASN A O 1
ATOM 1767 N N . VAL A 1 226 ? 13.309 6.144 -7.672 1.00 95.25 226 VAL A N 1
ATOM 1768 C CA . VAL A 1 226 ? 14.007 7.410 -7.403 1.00 95.25 226 VAL A CA 1
ATOM 1769 C C . VAL A 1 226 ? 15.436 7.354 -7.920 1.00 95.25 226 VAL A C 1
ATOM 1771 O O . VAL A 1 226 ? 16.217 6.492 -7.525 1.00 95.25 226 VAL A O 1
ATOM 1774 N N . ARG A 1 227 ? 15.810 8.313 -8.770 1.00 93.88 227 ARG A N 1
ATOM 1775 C CA . ARG A 1 227 ? 17.180 8.435 -9.279 1.00 93.88 227 ARG A CA 1
ATOM 1776 C C . ARG A 1 227 ? 18.135 8.927 -8.187 1.00 93.88 227 ARG A C 1
ATOM 1778 O O . ARG A 1 227 ? 17.890 9.956 -7.565 1.00 93.88 227 ARG A O 1
ATOM 1785 N N . VAL A 1 228 ? 19.259 8.238 -8.050 1.00 90.69 228 VAL A N 1
ATOM 1786 C CA . VAL A 1 228 ? 20.420 8.585 -7.228 1.00 90.69 228 VAL A CA 1
ATOM 1787 C C . VAL A 1 228 ? 21.626 8.757 -8.147 1.00 90.69 228 VAL A C 1
ATOM 1789 O O . VAL A 1 228 ? 21.893 7.937 -9.027 1.00 90.69 228 VAL A O 1
ATOM 1792 N N . ASP A 1 229 ? 22.358 9.844 -7.963 1.00 83.31 229 ASP A N 1
ATOM 1793 C CA . ASP A 1 229 ? 23.604 10.140 -8.666 1.00 83.31 229 ASP A CA 1
ATOM 1794 C C . ASP A 1 229 ? 24.667 10.696 -7.709 1.00 83.31 229 ASP A C 1
ATOM 1796 O O . ASP A 1 229 ? 24.452 10.785 -6.505 1.00 83.31 229 ASP A O 1
ATOM 1800 N N . GLU A 1 230 ? 25.831 11.073 -8.238 1.00 72.75 230 GLU A N 1
ATOM 1801 C CA . GLU A 1 230 ? 26.958 11.576 -7.439 1.00 72.75 230 GLU A CA 1
ATOM 1802 C C . GLU A 1 230 ? 26.652 12.868 -6.657 1.00 72.75 230 GLU A C 1
ATOM 1804 O O . GLU A 1 230 ? 27.398 13.213 -5.745 1.00 72.75 230 GLU A O 1
ATOM 1809 N N . ALA A 1 231 ? 25.586 13.597 -7.009 1.00 71.38 231 ALA A N 1
ATOM 1810 C CA . ALA A 1 231 ? 25.152 14.795 -6.290 1.00 71.38 231 ALA A CA 1
ATOM 1811 C C . ALA A 1 231 ? 24.122 14.490 -5.189 1.00 71.38 231 ALA A C 1
ATOM 1813 O O . ALA A 1 231 ? 23.736 15.395 -4.446 1.00 71.38 231 ALA A O 1
ATOM 1814 N N . SER A 1 232 ? 23.653 13.246 -5.104 1.00 73.81 232 SER A N 1
ATOM 1815 C CA . SER A 1 232 ? 22.674 12.807 -4.114 1.00 73.81 232 SER A CA 1
ATOM 1816 C C . SER A 1 232 ? 23.323 12.628 -2.738 1.00 73.81 232 SER A C 1
ATOM 1818 O O . SER A 1 232 ? 24.524 12.393 -2.630 1.00 73.81 232 SER A O 1
ATOM 1820 N N . GLU A 1 233 ? 22.530 12.760 -1.675 1.00 72.81 233 GLU A N 1
ATOM 1821 C CA . GLU A 1 233 ? 23.003 12.519 -0.308 1.00 72.81 233 GLU A CA 1
ATOM 1822 C C . GLU A 1 233 ? 23.483 11.068 -0.129 1.00 72.81 233 GLU A C 1
ATOM 1824 O O . GLU A 1 233 ? 22.953 10.148 -0.753 1.00 72.81 233 GLU A O 1
ATOM 1829 N N . ASP A 1 234 ? 24.433 10.850 0.790 1.00 73.00 234 ASP A N 1
ATOM 1830 C CA . ASP A 1 234 ? 24.959 9.515 1.134 1.00 73.00 234 ASP A CA 1
ATOM 1831 C C . ASP A 1 234 ? 23.861 8.542 1.624 1.00 73.00 234 ASP A C 1
ATOM 1833 O O . ASP A 1 234 ? 24.050 7.322 1.661 1.00 73.00 234 ASP A O 1
ATOM 1837 N N . THR A 1 235 ? 22.711 9.074 2.053 1.00 88.62 235 THR A N 1
ATOM 1838 C CA . THR A 1 235 ? 21.541 8.305 2.487 1.00 88.62 235 THR A CA 1
ATOM 1839 C C . THR A 1 235 ? 20.273 8.844 1.836 1.00 88.62 235 THR A C 1
ATOM 1841 O O . THR A 1 235 ? 19.852 9.963 2.115 1.00 88.62 235 THR A O 1
ATOM 1844 N N . LEU A 1 236 ? 19.623 8.018 1.020 1.00 92.69 236 LEU A N 1
ATOM 1845 C CA . LEU A 1 236 ? 18.312 8.304 0.454 1.00 92.69 236 LEU A CA 1
ATOM 1846 C C . LEU A 1 236 ? 17.215 7.929 1.455 1.00 92.69 236 LEU A C 1
ATOM 1848 O O . LEU A 1 236 ? 17.238 6.849 2.043 1.00 92.69 236 LEU A O 1
ATOM 1852 N N . ARG A 1 237 ? 16.213 8.795 1.612 1.00 94.00 237 ARG A N 1
ATOM 1853 C CA . ARG A 1 237 ? 15.003 8.487 2.382 1.00 94.00 237 ARG A CA 1
ATOM 1854 C C . ARG A 1 237 ? 13.843 8.196 1.438 1.00 94.00 237 ARG A C 1
ATOM 1856 O O . ARG A 1 237 ? 13.477 9.059 0.640 1.00 94.00 237 ARG A O 1
ATOM 1863 N N . LEU A 1 238 ? 13.262 7.008 1.554 1.00 95.19 238 LEU A N 1
ATOM 1864 C CA . LEU A 1 238 ? 11.994 6.662 0.920 1.00 95.19 238 LEU A CA 1
ATOM 1865 C C . LEU A 1 238 ? 10.884 6.909 1.938 1.00 95.19 238 LEU A C 1
ATOM 1867 O O . LEU A 1 238 ? 10.817 6.254 2.978 1.00 95.19 238 LEU A O 1
ATOM 1871 N N . VAL A 1 239 ? 10.068 7.919 1.664 1.00 94.12 239 VAL A N 1
ATOM 1872 C CA . VAL A 1 239 ? 8.986 8.383 2.535 1.00 94.12 239 VAL A CA 1
ATOM 1873 C C . VAL A 1 239 ? 7.704 8.514 1.712 1.00 94.12 239 VAL A C 1
ATOM 1875 O O . VAL A 1 239 ? 7.784 8.664 0.491 1.00 94.12 239 VAL A O 1
ATOM 1878 N N . PRO A 1 240 ? 6.510 8.518 2.324 1.00 93.25 240 PRO A N 1
ATOM 1879 C CA . PRO A 1 240 ? 5.271 8.664 1.560 1.00 93.25 240 PRO A CA 1
ATOM 1880 C C . PRO A 1 240 ? 5.247 9.938 0.702 1.00 93.25 240 PRO A C 1
ATOM 1882 O O . PRO A 1 240 ? 4.811 9.902 -0.443 1.00 93.25 240 PRO A O 1
ATOM 1885 N N . GLY A 1 241 ? 5.811 11.045 1.203 1.00 92.06 241 GLY A N 1
ATOM 1886 C CA . GLY A 1 241 ? 5.894 12.318 0.481 1.00 92.06 241 GLY A CA 1
ATOM 1887 C C . GLY A 1 241 ? 6.734 12.316 -0.807 1.00 92.06 241 GLY A C 1
ATOM 1888 O O . GLY A 1 241 ? 6.633 13.267 -1.581 1.00 92.06 241 GLY A O 1
ATOM 1889 N N . ASN A 1 242 ? 7.552 11.285 -1.060 1.00 92.81 242 ASN A N 1
ATOM 1890 C CA . ASN A 1 242 ? 8.266 11.103 -2.332 1.00 92.81 242 ASN A CA 1
ATOM 1891 C C . ASN A 1 242 ? 7.928 9.782 -3.043 1.00 92.81 242 ASN A C 1
ATOM 1893 O O . ASN A 1 242 ? 8.634 9.400 -3.977 1.00 92.81 242 ASN A O 1
ATOM 1897 N N . ALA A 1 243 ? 6.858 9.111 -2.614 1.00 95.12 243 ALA A N 1
ATOM 1898 C CA . ALA A 1 243 ? 6.290 7.955 -3.292 1.00 95.12 243 ALA A CA 1
ATOM 1899 C C . ALA A 1 243 ? 5.221 8.384 -4.305 1.00 95.12 243 ALA A C 1
ATOM 1901 O O . ALA A 1 243 ? 4.519 9.380 -4.117 1.00 95.12 243 ALA A O 1
ATOM 1902 N N . GLU A 1 244 ? 5.023 7.572 -5.338 1.00 94.81 244 GLU A N 1
ATOM 1903 C CA . GLU A 1 244 ? 3.753 7.531 -6.052 1.00 94.81 244 GLU A CA 1
ATOM 1904 C C . GLU A 1 244 ? 2.781 6.655 -5.251 1.00 94.81 244 GLU A C 1
ATOM 1906 O O . GLU A 1 244 ? 3.043 5.475 -5.021 1.00 94.81 244 GLU A O 1
ATOM 1911 N N . LEU A 1 245 ? 1.654 7.223 -4.818 1.00 91.06 245 LEU A N 1
ATOM 1912 C CA . LEU A 1 245 ? 0.590 6.457 -4.173 1.00 91.06 245 LEU A CA 1
ATOM 1913 C C . LEU A 1 245 ? -0.307 5.832 -5.243 1.00 91.06 245 LEU A C 1
ATOM 1915 O O . LEU A 1 245 ? -1.090 6.524 -5.896 1.00 91.06 245 LEU A O 1
ATOM 1919 N N . ARG A 1 246 ? -0.203 4.514 -5.402 1.00 88.38 246 ARG A N 1
ATOM 1920 C CA . ARG A 1 246 ? -1.035 3.723 -6.309 1.00 88.38 246 ARG A CA 1
ATOM 1921 C C . ARG A 1 246 ? -2.233 3.179 -5.541 1.00 88.38 246 ARG A C 1
ATOM 1923 O O . ARG A 1 246 ? -2.104 2.726 -4.407 1.00 88.38 246 ARG A O 1
ATOM 1930 N N . GLN A 1 247 ? -3.417 3.281 -6.139 1.00 81.19 247 GLN A N 1
ATOM 1931 C CA . GLN A 1 247 ? -4.690 2.886 -5.533 1.00 81.19 247 GLN A CA 1
ATOM 1932 C C . GLN A 1 247 ? -5.669 2.391 -6.597 1.00 81.19 247 GLN A C 1
ATOM 1934 O O . GLN A 1 247 ? -5.518 2.658 -7.789 1.00 81.19 247 GLN A O 1
ATOM 1939 N N . GLY A 1 248 ? -6.736 1.745 -6.134 1.00 77.88 248 GLY A N 1
ATOM 1940 C CA . GLY A 1 248 ? -7.905 1.439 -6.947 1.00 77.88 248 GLY A CA 1
ATOM 1941 C C . GLY A 1 248 ? -7.850 0.062 -7.594 1.00 77.88 248 GLY A C 1
ATOM 1942 O O . GLY A 1 248 ? -7.117 -0.828 -7.167 1.00 77.88 248 GLY A O 1
ATOM 1943 N N . VAL A 1 249 ? -8.664 -0.117 -8.634 1.00 78.00 249 VAL A N 1
ATOM 1944 C CA . VAL A 1 249 ? -8.891 -1.419 -9.283 1.00 78.00 249 VAL A CA 1
ATOM 1945 C C . VAL A 1 249 ? -7.595 -2.033 -9.814 1.00 78.00 249 VAL A C 1
ATOM 1947 O O . VAL A 1 249 ? -7.437 -3.245 -9.744 1.00 78.00 249 VAL A O 1
ATOM 1950 N N . ARG A 1 250 ? -6.639 -1.204 -10.249 1.00 74.44 250 ARG A N 1
ATOM 1951 C CA . ARG A 1 250 ? -5.350 -1.656 -10.783 1.00 74.44 250 ARG A CA 1
ATOM 1952 C C . ARG A 1 250 ? -4.461 -2.394 -9.780 1.00 74.44 250 ARG A C 1
ATOM 1954 O O . ARG A 1 250 ? -3.517 -3.018 -10.212 1.00 74.44 250 ARG A O 1
ATOM 1961 N N . GLN A 1 251 ? -4.723 -2.290 -8.477 1.00 72.75 251 GLN A N 1
ATOM 1962 C CA . GLN A 1 251 ? -3.997 -3.067 -7.460 1.00 72.75 251 GLN A CA 1
ATOM 1963 C C . GLN A 1 251 ? -4.622 -4.431 -7.165 1.00 72.75 251 GLN A C 1
ATOM 1965 O O . GLN A 1 251 ? -4.091 -5.209 -6.373 1.00 72.75 251 GLN A O 1
ATOM 1970 N N . ARG A 1 252 ? -5.848 -4.642 -7.652 1.00 69.38 252 ARG A N 1
ATOM 1971 C CA . ARG A 1 252 ? -6.597 -5.894 -7.486 1.00 69.38 252 ARG A CA 1
ATOM 1972 C C . ARG A 1 252 ? -6.404 -6.814 -8.687 1.00 69.38 252 ARG A C 1
ATOM 1974 O O . ARG A 1 252 ? -6.682 -8.004 -8.567 1.00 69.38 252 ARG A O 1
ATOM 1981 N N . CYS A 1 253 ? -5.983 -6.223 -9.800 1.00 77.75 253 CYS A N 1
ATOM 1982 C CA . CYS A 1 253 ? -5.172 -6.866 -10.810 1.00 77.75 253 CYS A CA 1
ATOM 1983 C C . CYS A 1 253 ? -3.710 -6.787 -10.295 1.00 77.75 253 CYS A C 1
ATOM 1985 O O . CYS A 1 253 ? -2.979 -7.777 -10.436 1.00 77.75 253 CYS A O 1
#

Mean predicted aligned error: 9.38 Å

pLDDT: mean 88.89, std 13.97, range [37.94, 98.19]

Foldseek 3Di:
DDDDDDDDDDPPDDPDPPQPQAKEKEWEDEDPVVSAADAFFKKKKAQDQPVVLVVVLQVVQPDHADDDPPVQQVLQVVLLVLVVQLVVLVVQLVVLVVVLVVLVVVLVVDDCPDPVNVVSVVVSVVSVVVNVVSVVSNVVSVVVSVVSCVVCVVVLVVSVVVNVVRCCRSCVCVVVVSVVVCVVVVHDMDMFGAHSSNMTIDRHTDHKIWMWTWDQDPQAIFTGTHIDDPVDDSYHYHYSVRTDGDDGSVVVD

Solvent-accessible surface area (backbone atoms only — not comparable to full-atom values): 14334 Å² total; per-residue (Å²): 137,87,81,82,78,85,79,80,80,82,80,79,78,75,80,77,78,77,76,68,70,37,58,48,34,38,38,34,28,78,38,79,89,76,61,42,46,40,53,77,40,64,38,36,42,28,72,54,61,64,67,62,53,48,54,52,42,59,74,66,30,96,58,79,82,79,74,80,56,68,67,56,47,48,49,41,55,51,50,50,56,34,48,52,52,21,52,52,30,46,52,56,32,50,53,48,52,51,51,46,52,52,47,51,63,52,48,77,75,48,59,83,84,40,70,66,34,51,53,52,51,53,51,43,53,58,47,51,61,50,37,55,53,32,48,52,51,23,50,52,32,45,51,56,35,51,52,56,47,65,73,42,46,67,60,52,54,55,50,31,55,53,40,52,58,46,48,56,64,47,48,70,59,44,67,63,54,50,51,52,49,31,61,74,68,73,51,68,75,46,74,29,56,15,38,86,78,4,41,28,58,48,84,52,64,73,76,55,36,19,43,34,39,71,48,83,51,98,86,31,33,38,38,37,79,44,81,42,47,95,86,49,68,71,59,44,74,48,37,54,93,74,32,50,79,45,65,53,59,73,73,79,87